Protein AF-E0I850-F1 (afdb_monomer_lite)

pLDDT: mean 76.02, std 17.67, range [32.38, 97.31]

Sequence (286 aa):
MLGRIKYMQALYVIGIALIIAHGIWSMAHLTAPYASLTQGSAAAPSSDTMTSLIIKPIVTSPVNRIIFRCLFYLFVWVMLFLVVPVAFLRLKRFKFFNVEFEVEGERAAIQRAIITTSKASLMEYLTGRDAFIKTLGCMHGNVITFTDVLRVLLDDIQTAYRDTFDAGFTIEVYEDEVPPKYLRMAQHSKETGQSALWNKPENGHPFQTNKMVYYYPLSDTSFILTALSSYATQFDAFDKHVLPLLHNVISKNIESIELMVVATNPQNSQNPPNPPNPPDARGGTR

Organism: NCBI:txid717606

Secondary structure (DSSP, 8-state):
-HHHHHHHHHHHHHHHHHHHHHHHHHHHT-------S------------HHHHHHHHHHHSHHHHHHHHHHHHHHHHHHHHHHHHHHHHH-S----TT----HHHHHHHHHHHHHHHHHHHHHHHHHSHHHHHHHHHT-BTTB--HHHHHHHHHHHHHHHHHHHH----EEEEEES---GGGHHHHHHHHHHTS-EEEPPPTT--TTPPEEEEEEEESSSS-EEEEEEEESSPPP-TTGGGHHHHHHHHHHHHHHHHHHHHHHH-GGGG--PPPPPPPP-------

Foldseek 3Di:
DVVVVVVLVVVLVVQLVVLVVVLVVQVVPPPDPPPDDDDDDDDDDDPPDVCCVPVVVCCPPPNNVSVVVSVVSNVVSVVCSVCVVVVVVVCCFDDDPDDGDNVVCVVVVVVVVQVVVLLVVLLCCLLDVVLLVLQVVQDDDLDGDLVSSVVVSVVVVQVSCCVRVVFHKDKDKDKLDDDPVCVVQLVVQVVVVWKRWDDAPPPGDLPAWTKIWHWADPDPRIIMIMMITGSPDGDDPSNRVPVSSNSVSSVVSNVVSNVVSCVVCVPVVDPDPDPPDDPDPPDDDD

Radius of gyration: 43.84 Å; chains: 1; bounding box: 134×38×141 Å

Structure (mmCIF, N/CA/C/O backbone):
data_AF-E0I850-F1
#
_entry.id   AF-E0I850-F1
#
loop_
_atom_site.group_PDB
_atom_site.id
_atom_site.type_symbol
_atom_site.label_atom_id
_atom_site.label_alt_id
_atom_site.label_comp_id
_atom_site.label_asym_id
_atom_site.label_entity_id
_atom_site.label_seq_id
_atom_site.pdbx_PDB_ins_code
_atom_site.Cartn_x
_atom_site.Cartn_y
_atom_site.Cartn_z
_atom_site.occupancy
_atom_site.B_iso_or_equiv
_atom_site.auth_seq_id
_atom_site.auth_comp_id
_atom_site.auth_asym_id
_atom_site.auth_atom_id
_atom_site.pdbx_PDB_model_num
ATOM 1 N N . MET A 1 1 ? 11.904 3.246 -31.274 1.00 48.25 1 MET A N 1
ATOM 2 C CA . MET A 1 1 ? 13.178 2.502 -31.443 1.00 48.25 1 MET A CA 1
ATOM 3 C C . MET A 1 1 ? 13.420 2.054 -32.891 1.00 48.25 1 MET A C 1
ATOM 5 O O . MET A 1 1 ? 14.494 2.319 -33.413 1.00 48.25 1 MET A O 1
ATOM 9 N N . LEU A 1 2 ? 12.421 1.470 -33.569 1.00 47.25 2 LEU A N 1
ATOM 10 C CA . LEU A 1 2 ? 12.547 0.891 -34.920 1.00 47.25 2 LEU A CA 1
ATOM 11 C C . LEU A 1 2 ? 13.015 1.867 -36.024 1.00 47.25 2 LEU A C 1
ATOM 13 O O . LEU A 1 2 ? 13.771 1.478 -36.907 1.00 47.25 2 LEU A O 1
ATOM 17 N N . GLY A 1 3 ? 12.613 3.142 -35.963 1.00 57.62 3 GLY A N 1
ATOM 18 C CA . GLY A 1 3 ? 13.022 4.149 -36.953 1.00 57.62 3 GLY A CA 1
ATOM 19 C C . GLY A 1 3 ? 14.526 4.445 -36.937 1.00 57.62 3 GLY A C 1
ATOM 20 O O . GLY A 1 3 ? 15.156 4.482 -37.987 1.00 57.62 3 GLY A O 1
ATOM 21 N N . ARG A 1 4 ? 15.137 4.572 -35.749 1.00 60.53 4 ARG A N 1
ATOM 22 C CA . ARG A 1 4 ? 16.568 4.909 -35.597 1.00 60.53 4 ARG A CA 1
ATOM 23 C C . ARG A 1 4 ? 17.492 3.827 -36.168 1.00 60.53 4 ARG A C 1
ATOM 25 O O . ARG A 1 4 ? 18.529 4.150 -36.737 1.00 60.53 4 ARG A O 1
ATOM 32 N N . ILE A 1 5 ? 17.078 2.564 -36.069 1.00 63.56 5 ILE A N 1
ATOM 33 C CA . ILE A 1 5 ? 17.806 1.416 -36.628 1.00 63.56 5 ILE A CA 1
ATOM 34 C C . ILE A 1 5 ? 17.793 1.474 -38.163 1.00 63.56 5 ILE A C 1
ATOM 36 O O . ILE A 1 5 ? 18.836 1.308 -38.791 1.00 63.56 5 ILE A O 1
ATOM 40 N N . LYS A 1 6 ? 16.645 1.811 -38.769 1.00 72.31 6 LYS A N 1
ATOM 41 C CA . LYS A 1 6 ? 16.516 1.947 -40.230 1.00 72.31 6 LYS A CA 1
ATOM 42 C C . LYS A 1 6 ? 17.357 3.099 -40.796 1.00 72.31 6 LYS A C 1
ATOM 44 O O . LYS A 1 6 ? 17.975 2.932 -41.842 1.00 72.31 6 LYS A O 1
ATOM 49 N N . TYR A 1 7 ? 17.438 4.234 -40.095 1.00 75.69 7 TYR A N 1
ATOM 50 C CA . TYR A 1 7 ? 18.283 5.365 -40.514 1.00 75.69 7 TYR A CA 1
ATOM 51 C C . TYR A 1 7 ? 19.782 5.048 -40.443 1.00 75.69 7 TYR A C 1
ATOM 53 O O . TYR A 1 7 ? 20.515 5.361 -41.378 1.00 75.69 7 TYR A O 1
ATOM 61 N N . MET A 1 8 ? 20.237 4.390 -39.371 1.00 74.25 8 MET A N 1
ATOM 62 C CA . MET A 1 8 ? 21.638 3.965 -39.240 1.00 74.25 8 MET A CA 1
ATOM 63 C C . MET A 1 8 ? 22.020 2.957 -40.332 1.00 74.25 8 MET A C 1
ATOM 65 O O . MET A 1 8 ? 23.068 3.089 -40.959 1.00 74.25 8 MET A O 1
ATOM 69 N N . GLN A 1 9 ? 21.138 1.999 -40.624 1.00 76.44 9 GLN A N 1
ATOM 70 C CA . GLN A 1 9 ? 21.352 1.028 -41.695 1.00 76.44 9 GLN A CA 1
ATOM 71 C C . GLN A 1 9 ? 21.422 1.694 -43.079 1.00 76.44 9 GLN A C 1
ATOM 73 O O . GLN A 1 9 ? 22.294 1.353 -43.876 1.00 76.44 9 GLN A O 1
ATOM 78 N N . ALA A 1 10 ? 20.558 2.675 -43.359 1.00 81.50 10 ALA A N 1
ATOM 79 C CA . ALA A 1 10 ? 20.594 3.419 -44.617 1.00 81.50 10 ALA A CA 1
ATOM 80 C C . ALA A 1 10 ? 21.905 4.208 -44.786 1.00 81.50 10 ALA A C 1
ATOM 82 O O . ALA A 1 10 ? 22.525 4.150 -45.846 1.00 81.50 10 ALA A O 1
ATOM 83 N N . LEU A 1 11 ? 22.367 4.892 -43.733 1.00 82.69 11 LEU A N 1
ATOM 84 C CA . LEU A 1 11 ? 23.598 5.690 -43.765 1.00 82.69 11 LEU A CA 1
ATOM 85 C C . LEU A 1 11 ? 24.842 4.815 -43.986 1.00 82.69 11 LEU A C 1
ATOM 87 O O . LEU A 1 11 ? 25.726 5.174 -44.764 1.00 82.69 11 LEU A O 1
ATOM 91 N N . TYR A 1 12 ? 24.872 3.631 -43.370 1.00 84.62 12 TYR A N 1
ATOM 92 C CA . TYR A 1 12 ? 25.931 2.646 -43.580 1.00 84.62 12 TYR A CA 1
ATOM 93 C C . TYR A 1 12 ? 26.022 2.188 -45.044 1.00 84.62 12 TYR A C 1
ATOM 95 O O . TYR A 1 12 ? 27.107 2.214 -45.629 1.00 84.62 12 TYR A O 1
ATOM 103 N N . VAL A 1 13 ? 24.883 1.824 -45.647 1.00 85.31 13 VAL A N 1
ATOM 104 C CA . VAL A 1 13 ? 24.808 1.344 -47.038 1.00 85.31 13 VAL A CA 1
ATOM 105 C C . VAL A 1 13 ? 25.185 2.445 -48.033 1.00 85.31 13 VAL A C 1
ATOM 107 O O . VAL A 1 13 ? 25.938 2.187 -48.971 1.00 85.31 13 VAL A O 1
ATOM 110 N N . ILE A 1 14 ? 24.728 3.682 -47.804 1.00 87.56 14 ILE A N 1
ATOM 111 C CA . ILE A 1 14 ? 25.082 4.841 -48.640 1.00 87.56 14 ILE A CA 1
ATOM 112 C C . ILE A 1 14 ? 26.598 5.080 -48.625 1.00 87.56 14 ILE A C 1
ATOM 114 O O . ILE A 1 14 ? 27.195 5.304 -49.677 1.00 87.56 14 ILE A O 1
ATOM 118 N N . GLY A 1 15 ? 27.245 4.981 -47.461 1.00 84.12 15 GLY A N 1
ATOM 119 C CA . GLY A 1 15 ? 28.694 5.154 -47.357 1.00 84.12 15 GLY A CA 1
ATOM 120 C C . GLY A 1 15 ? 29.499 4.105 -48.123 1.00 84.12 15 GLY A C 1
ATOM 121 O O . GLY A 1 15 ? 30.451 4.450 -48.821 1.00 84.12 15 GLY A O 1
ATOM 122 N N . ILE A 1 16 ? 29.084 2.835 -48.071 1.00 85.88 16 ILE A N 1
ATOM 123 C CA . ILE A 1 16 ? 29.712 1.769 -48.867 1.00 85.88 16 ILE A CA 1
ATOM 124 C C . ILE A 1 16 ? 29.553 2.057 -50.363 1.00 85.88 16 ILE A C 1
ATOM 126 O O . ILE A 1 16 ? 30.526 1.961 -51.112 1.00 85.88 16 ILE A O 1
ATOM 130 N N . ALA A 1 17 ? 28.353 2.452 -50.796 1.00 86.56 17 ALA A N 1
ATOM 131 C CA . ALA A 1 17 ? 28.088 2.778 -52.193 1.00 86.56 17 ALA A CA 1
ATOM 132 C C . ALA A 1 17 ? 28.976 3.930 -52.695 1.00 86.56 17 ALA A C 1
ATOM 134 O O . ALA A 1 17 ? 29.520 3.844 -53.795 1.00 86.56 17 ALA A O 1
ATOM 135 N N . LEU A 1 18 ? 29.195 4.965 -51.875 1.00 87.88 18 LEU A N 1
ATOM 136 C CA . LEU A 1 18 ? 30.087 6.082 -52.206 1.00 87.88 18 LEU A CA 1
ATOM 137 C C . LEU A 1 18 ? 31.558 5.655 -52.317 1.00 87.88 18 LEU A C 1
ATOM 139 O O . LEU A 1 18 ? 32.244 6.087 -53.242 1.00 87.88 18 LEU A O 1
ATOM 143 N N . ILE A 1 19 ? 32.043 4.785 -51.425 1.00 86.50 19 ILE A N 1
ATOM 144 C CA . ILE A 1 19 ? 33.425 4.276 -51.474 1.00 86.50 19 ILE A CA 1
ATOM 145 C C . ILE A 1 19 ? 33.647 3.432 -52.737 1.00 86.50 19 ILE A C 1
ATOM 147 O O . ILE A 1 19 ? 34.670 3.579 -53.408 1.00 86.50 19 ILE A O 1
ATOM 151 N N . ILE A 1 20 ? 32.675 2.588 -53.097 1.00 83.94 20 ILE A N 1
ATOM 152 C CA . ILE A 1 20 ? 32.728 1.776 -54.320 1.00 83.94 20 ILE A CA 1
ATOM 153 C C . ILE A 1 20 ? 32.684 2.673 -55.563 1.00 83.94 20 ILE A C 1
ATOM 155 O O . ILE A 1 20 ? 33.520 2.519 -56.454 1.00 83.94 20 ILE A O 1
ATOM 159 N N . ALA A 1 21 ? 31.767 3.644 -55.610 1.00 85.00 21 ALA A N 1
ATOM 160 C CA . ALA A 1 21 ? 31.660 4.591 -56.718 1.00 85.00 21 ALA A CA 1
ATOM 161 C C . ALA A 1 21 ? 32.953 5.402 -56.903 1.00 85.00 21 ALA A C 1
ATOM 163 O O . ALA A 1 21 ? 33.430 5.552 -58.026 1.00 85.00 21 ALA A O 1
ATOM 164 N N . HIS A 1 22 ? 33.573 5.848 -55.807 1.00 83.38 22 HIS A N 1
ATOM 165 C CA . HIS A 1 22 ? 34.868 6.528 -55.830 1.00 83.38 22 HIS A CA 1
ATOM 166 C C . HIS A 1 22 ? 35.993 5.621 -56.354 1.00 83.38 22 HIS A C 1
ATOM 168 O O . HIS A 1 22 ? 36.838 6.070 -57.126 1.00 83.38 22 HIS A O 1
ATOM 174 N N . GLY A 1 23 ? 36.005 4.337 -55.981 1.00 80.31 23 GLY A N 1
ATOM 175 C CA . GLY A 1 23 ? 36.969 3.367 -56.505 1.00 80.31 23 GLY A CA 1
ATOM 176 C C . GLY A 1 23 ? 36.836 3.149 -58.012 1.00 80.31 23 GLY A C 1
ATOM 177 O O . GLY A 1 23 ? 37.836 3.186 -58.727 1.00 80.31 23 GLY A O 1
ATOM 178 N N . ILE A 1 24 ? 35.605 2.994 -58.506 1.00 82.00 24 ILE A N 1
ATOM 179 C CA . ILE A 1 24 ? 35.313 2.837 -59.939 1.00 82.00 24 ILE A CA 1
ATOM 180 C C . ILE A 1 24 ? 35.692 4.106 -60.709 1.00 82.00 24 ILE A C 1
ATOM 182 O O . ILE A 1 24 ? 36.372 4.022 -61.728 1.00 82.00 24 ILE A O 1
ATOM 186 N N . TRP A 1 25 ? 35.324 5.282 -60.195 1.00 84.25 25 TRP A N 1
ATOM 187 C CA . TRP A 1 25 ? 35.678 6.575 -60.785 1.00 84.25 25 TRP A CA 1
ATOM 188 C C . TRP A 1 25 ? 37.196 6.782 -60.849 1.00 84.25 25 TRP A C 1
ATOM 190 O O . TRP A 1 25 ? 37.744 7.161 -61.883 1.00 84.25 25 TRP A O 1
ATOM 200 N N . SER A 1 26 ? 37.901 6.466 -59.761 1.00 76.06 26 SER A N 1
ATOM 201 C CA . SER A 1 26 ? 39.359 6.558 -59.701 1.00 76.06 26 SER A CA 1
ATOM 202 C C . SER A 1 26 ? 40.047 5.574 -60.648 1.00 76.06 26 SER A C 1
ATOM 204 O O . SER A 1 26 ? 41.133 5.886 -61.131 1.00 76.06 26 SER A O 1
ATOM 206 N N . MET A 1 27 ? 39.449 4.408 -60.914 1.00 74.25 27 MET A N 1
ATOM 207 C CA . MET A 1 27 ? 39.948 3.469 -61.921 1.00 74.25 27 MET A CA 1
ATOM 208 C C . MET A 1 27 ? 39.646 3.930 -63.350 1.00 74.25 27 MET A C 1
ATOM 210 O O . MET A 1 27 ? 40.497 3.776 -64.218 1.00 74.25 27 MET A O 1
ATOM 214 N N . ALA A 1 28 ? 38.492 4.552 -63.595 1.00 75.56 28 ALA A N 1
ATOM 215 C CA . ALA A 1 28 ? 38.126 5.087 -64.907 1.00 75.56 28 ALA A CA 1
ATOM 216 C C . ALA A 1 28 ? 38.998 6.283 -65.338 1.00 75.56 28 ALA A C 1
ATOM 218 O O . ALA A 1 28 ? 39.236 6.478 -66.527 1.00 75.56 28 ALA A O 1
ATOM 219 N N . HIS A 1 29 ? 39.516 7.063 -64.382 1.00 72.25 29 HIS A N 1
ATOM 220 C CA . HIS A 1 29 ? 40.447 8.169 -64.641 1.00 72.25 29 HIS A CA 1
ATOM 221 C C . HIS A 1 29 ? 41.931 7.786 -64.612 1.00 72.25 29 HIS A C 1
ATOM 223 O O . HIS A 1 29 ? 42.792 8.655 -64.760 1.00 72.25 29 HIS A O 1
ATOM 229 N N . LEU A 1 30 ? 42.260 6.496 -64.494 1.00 67.88 30 LEU A N 1
ATOM 230 C CA . LEU A 1 30 ? 43.592 6.014 -64.847 1.00 67.88 30 LEU A CA 1
ATOM 231 C C . LEU A 1 30 ? 43.730 6.034 -66.372 1.00 67.88 30 LEU A C 1
ATOM 233 O O . LEU A 1 30 ? 43.515 5.034 -67.052 1.00 67.88 30 LEU A O 1
ATOM 237 N N . THR A 1 31 ? 44.125 7.175 -66.927 1.00 52.69 31 THR A N 1
ATOM 238 C CA . THR A 1 31 ? 44.685 7.223 -68.278 1.00 52.69 31 THR A CA 1
ATOM 239 C C . THR A 1 31 ? 46.029 6.496 -68.260 1.00 52.69 31 THR A C 1
ATOM 241 O O . THR A 1 31 ? 47.065 7.098 -67.984 1.00 52.69 31 THR A O 1
ATOM 244 N N . ALA A 1 32 ? 46.024 5.186 -68.498 1.00 50.34 32 ALA A N 1
ATOM 245 C CA . ALA A 1 32 ? 47.244 4.436 -68.755 1.00 50.34 32 ALA A CA 1
ATOM 246 C C . ALA A 1 32 ? 47.446 4.306 -70.274 1.00 50.34 32 ALA A C 1
ATOM 248 O O . ALA A 1 32 ? 46.637 3.647 -70.931 1.00 50.34 32 ALA A O 1
ATOM 249 N N . PRO A 1 33 ? 48.525 4.858 -70.860 1.00 45.06 33 PRO A N 1
ATOM 250 C CA . PRO A 1 33 ? 49.121 4.212 -72.015 1.00 45.06 33 PRO A CA 1
ATOM 251 C C . PRO A 1 33 ? 49.654 2.857 -71.535 1.00 45.06 33 PRO A C 1
ATOM 253 O O . PRO A 1 33 ? 50.471 2.784 -70.615 1.00 45.06 33 PRO A O 1
ATOM 256 N N . TYR A 1 34 ? 49.159 1.772 -72.124 1.00 46.56 34 TYR A N 1
ATOM 257 C CA . TYR A 1 34 ? 49.687 0.428 -71.913 1.00 46.56 34 TYR A CA 1
ATOM 258 C C . TYR A 1 34 ? 51.103 0.358 -72.503 1.00 46.56 34 TYR A C 1
ATOM 260 O O . TYR A 1 34 ? 51.291 0.003 -73.664 1.00 46.56 34 TYR A O 1
ATOM 268 N N . ALA A 1 35 ? 52.113 0.737 -71.721 1.00 37.69 35 ALA A N 1
ATOM 269 C CA . ALA A 1 35 ? 53.508 0.547 -72.090 1.00 37.69 35 ALA A CA 1
ATOM 270 C C . ALA A 1 35 ? 53.901 -0.918 -71.840 1.00 37.69 35 ALA A C 1
ATOM 272 O O . ALA A 1 35 ? 54.238 -1.314 -70.727 1.00 37.69 35 ALA A O 1
ATOM 273 N N . SER A 1 36 ? 53.757 -1.712 -72.902 1.00 37.47 36 SER A N 1
ATOM 274 C CA . SER A 1 36 ? 54.649 -2.796 -73.337 1.00 37.47 36 SER A CA 1
ATOM 275 C C . SER A 1 36 ? 55.468 -3.542 -72.271 1.00 37.47 36 SER A C 1
ATOM 277 O O . SER A 1 36 ? 56.468 -3.047 -71.751 1.00 37.47 36 SER A O 1
ATOM 279 N N . LEU A 1 37 ? 55.137 -4.824 -72.106 1.00 43.25 37 LEU A N 1
ATOM 280 C CA . LEU A 1 37 ? 56.091 -5.876 -71.754 1.00 43.25 37 LEU A CA 1
ATOM 281 C C . LEU A 1 37 ? 57.220 -5.921 -72.801 1.00 43.25 37 LEU A C 1
ATOM 283 O O . LEU A 1 37 ? 57.039 -6.561 -73.826 1.00 43.25 37 LEU A O 1
ATOM 287 N N . THR A 1 38 ? 58.361 -5.269 -72.551 1.00 37.59 38 THR A N 1
ATOM 288 C CA . THR A 1 38 ? 59.682 -5.637 -73.113 1.00 37.59 38 THR A CA 1
ATOM 289 C C . THR A 1 38 ? 60.788 -4.748 -72.541 1.00 37.59 38 THR A C 1
ATOM 291 O O . THR A 1 38 ? 60.859 -3.578 -72.894 1.00 37.59 38 THR A O 1
ATOM 294 N N . GLN A 1 39 ? 61.680 -5.310 -71.718 1.00 33.91 39 GLN A N 1
ATOM 295 C CA . GLN A 1 39 ? 63.128 -5.397 -71.990 1.00 33.91 39 GLN A CA 1
ATOM 296 C C . GLN A 1 39 ? 63.860 -6.017 -70.793 1.00 33.91 39 GLN A C 1
ATOM 298 O O . GLN A 1 39 ? 63.716 -5.580 -69.654 1.00 33.91 39 GLN A O 1
ATOM 303 N N . GLY A 1 40 ? 64.635 -7.063 -71.079 1.00 38.69 40 GLY A N 1
ATOM 304 C CA . GLY A 1 40 ? 65.607 -7.639 -70.160 1.00 38.69 40 GLY A CA 1
ATOM 305 C C . GLY A 1 40 ? 66.986 -6.976 -70.254 1.00 38.69 40 GLY A C 1
ATOM 306 O O . GLY A 1 40 ? 67.284 -6.285 -71.227 1.00 38.69 40 GLY A O 1
ATOM 307 N N . SER A 1 41 ? 67.809 -7.328 -69.255 1.00 32.38 41 SER A N 1
ATOM 308 C CA . SER A 1 41 ? 69.255 -7.086 -69.058 1.00 32.38 41 SER A CA 1
ATOM 309 C C . SER A 1 41 ? 69.653 -5.668 -68.590 1.00 32.38 41 SER A C 1
ATOM 311 O O . SER A 1 41 ? 69.217 -4.689 -69.171 1.00 32.38 41 SER A O 1
ATOM 313 N N . ALA A 1 42 ? 70.489 -5.452 -67.559 1.00 38.19 42 ALA A N 1
ATOM 314 C CA . ALA A 1 42 ? 71.470 -6.322 -66.897 1.00 38.19 42 ALA A CA 1
ATOM 315 C C . ALA A 1 42 ? 71.867 -5.852 -65.466 1.00 38.19 42 ALA A C 1
ATOM 317 O O . ALA A 1 42 ? 71.888 -4.661 -65.179 1.00 38.19 42 ALA A O 1
ATOM 318 N N . ALA A 1 43 ? 72.264 -6.841 -64.649 1.00 39.44 43 ALA A N 1
ATOM 319 C CA . ALA A 1 43 ? 73.304 -6.873 -63.600 1.00 39.44 43 ALA A CA 1
ATOM 320 C C . ALA A 1 43 ? 73.282 -5.924 -62.370 1.00 39.44 43 ALA A C 1
ATOM 322 O O . ALA A 1 43 ? 73.772 -4.802 -62.423 1.00 39.44 43 ALA A O 1
ATOM 323 N N . ALA A 1 44 ? 72.935 -6.494 -61.203 1.00 37.84 44 ALA A N 1
ATOM 324 C CA . ALA A 1 44 ? 73.709 -6.410 -59.949 1.00 37.84 44 ALA A CA 1
ATOM 325 C C . ALA A 1 44 ? 73.277 -7.553 -58.993 1.00 37.84 44 ALA A C 1
ATOM 327 O O . ALA A 1 44 ? 72.081 -7.837 -58.925 1.00 37.84 44 ALA A O 1
ATOM 328 N N . PRO A 1 45 ? 74.188 -8.231 -58.263 1.00 53.97 45 PRO A N 1
ATOM 329 C CA . PRO A 1 45 ? 73.828 -9.322 -57.369 1.00 53.97 45 PRO A CA 1
ATOM 330 C C . PRO A 1 45 ? 73.531 -8.755 -55.980 1.00 53.97 45 PRO A C 1
ATOM 332 O O . PRO A 1 45 ? 74.433 -8.454 -55.202 1.00 53.97 45 PRO A O 1
ATOM 335 N N . SER A 1 46 ? 72.259 -8.622 -55.642 1.00 48.72 46 SER A N 1
ATOM 336 C CA . SER A 1 46 ? 71.840 -8.533 -54.249 1.00 48.72 46 SER A CA 1
ATOM 337 C C . SER A 1 46 ? 70.672 -9.480 -54.058 1.00 48.72 46 SER A C 1
ATOM 339 O O . SER A 1 46 ? 69.829 -9.633 -54.932 1.00 48.72 46 SER A O 1
ATOM 341 N N . SER A 1 47 ? 70.706 -10.203 -52.945 1.00 52.28 47 SER A N 1
ATOM 342 C CA . SER A 1 47 ? 69.769 -11.247 -52.547 1.00 52.28 47 SER A CA 1
ATOM 343 C C . SER A 1 47 ? 68.308 -10.805 -52.685 1.00 52.28 47 SER A C 1
ATOM 345 O O . SER A 1 47 ? 67.712 -10.283 -51.738 1.00 52.28 47 SER A O 1
ATOM 347 N N . ASP A 1 48 ? 67.733 -11.032 -53.864 1.00 50.84 48 ASP A N 1
ATOM 348 C CA . ASP A 1 48 ? 66.314 -10.867 -54.128 1.00 50.84 48 ASP A CA 1
ATOM 349 C C . ASP A 1 48 ? 65.565 -11.941 -53.344 1.00 50.84 48 ASP A C 1
ATOM 351 O O . ASP A 1 48 ? 65.388 -13.089 -53.751 1.00 50.84 48 ASP A O 1
ATOM 355 N N . THR A 1 49 ? 65.183 -11.557 -52.132 1.00 58.16 49 THR A N 1
ATOM 356 C CA . THR A 1 49 ? 64.292 -12.338 -51.286 1.00 58.16 49 THR A CA 1
ATOM 357 C C . THR A 1 49 ? 62.958 -12.408 -52.017 1.00 58.16 49 THR A C 1
ATOM 359 O O . THR A 1 49 ? 62.505 -11.399 -52.543 1.00 58.16 49 THR A O 1
ATOM 362 N N . MET A 1 50 ? 62.313 -13.574 -52.055 1.00 50.34 50 MET A N 1
ATOM 363 C CA . MET A 1 50 ? 61.062 -13.859 -52.784 1.00 50.34 50 MET A CA 1
ATOM 364 C C . MET A 1 50 ? 59.943 -12.794 -52.615 1.00 50.34 50 MET A C 1
ATOM 366 O O . MET A 1 50 ? 59.048 -12.660 -53.448 1.00 50.34 50 MET A O 1
ATOM 370 N N . THR A 1 51 ? 60.024 -11.994 -51.550 1.00 55.94 51 THR A N 1
ATOM 371 C CA . THR A 1 51 ? 59.231 -10.791 -51.285 1.00 55.94 51 THR A CA 1
ATOM 372 C C . THR A 1 51 ? 59.464 -9.640 -52.283 1.00 55.94 51 THR A C 1
ATOM 374 O O . THR A 1 51 ? 58.494 -8.992 -52.667 1.00 55.94 51 THR A O 1
ATOM 377 N N . SER A 1 52 ? 60.684 -9.371 -52.767 1.00 54.56 52 SER A N 1
ATOM 378 C CA . SER A 1 52 ? 60.969 -8.285 -53.727 1.00 54.56 52 SER A CA 1
ATOM 379 C C . SER A 1 52 ? 60.425 -8.581 -55.128 1.00 54.56 52 SER A C 1
ATOM 381 O O . SER A 1 52 ? 59.907 -7.675 -55.781 1.00 54.56 52 SER A O 1
ATOM 383 N N . LEU A 1 53 ? 60.482 -9.843 -55.564 1.00 56.41 53 LEU A N 1
ATOM 384 C CA . LEU A 1 53 ? 60.102 -10.250 -56.918 1.00 56.41 53 LEU A CA 1
ATOM 385 C C . LEU A 1 53 ? 58.579 -10.277 -57.132 1.00 56.41 53 LEU A C 1
ATOM 387 O O . LEU A 1 53 ? 58.109 -10.006 -58.233 1.00 56.41 53 LEU A O 1
ATOM 391 N N . ILE A 1 54 ? 57.805 -10.579 -56.083 1.00 59.47 54 ILE A N 1
ATOM 392 C CA . ILE A 1 54 ? 56.346 -10.763 -56.178 1.00 59.47 54 ILE A CA 1
ATOM 393 C C . ILE A 1 54 ? 55.589 -9.585 -55.554 1.00 59.47 54 ILE A C 1
ATOM 395 O O . ILE A 1 54 ? 54.636 -9.078 -56.141 1.00 59.47 5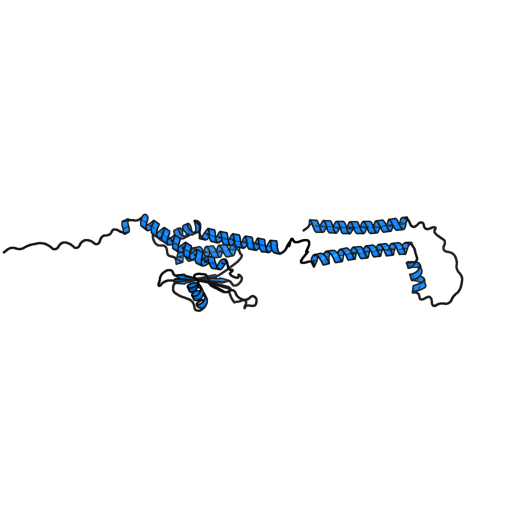4 ILE A O 1
ATOM 399 N N . ILE A 1 55 ? 56.012 -9.092 -54.387 1.00 56.91 55 ILE A N 1
ATOM 400 C CA . ILE A 1 55 ? 55.246 -8.077 -53.642 1.00 56.91 55 ILE A CA 1
ATOM 401 C C . ILE A 1 55 ? 55.488 -6.681 -54.217 1.00 56.91 55 ILE A C 1
ATOM 403 O O . ILE A 1 55 ? 54.557 -5.881 -54.322 1.00 56.91 55 ILE A O 1
ATOM 407 N N . LYS A 1 56 ? 56.720 -6.378 -54.644 1.00 54.06 56 LYS A N 1
ATOM 408 C CA . LYS A 1 56 ? 57.068 -5.057 -55.183 1.00 54.06 56 LYS A CA 1
ATOM 409 C C . LYS A 1 56 ? 56.225 -4.675 -56.412 1.00 54.06 56 LYS A C 1
ATOM 411 O O . LYS A 1 56 ? 55.643 -3.594 -56.347 1.00 54.06 56 LYS A O 1
ATOM 416 N N . PRO A 1 57 ? 56.054 -5.516 -57.458 1.00 56.34 57 PRO A N 1
ATOM 417 C CA . PRO A 1 57 ? 55.202 -5.171 -58.605 1.00 56.34 57 PRO A CA 1
ATOM 418 C C . PRO A 1 57 ? 53.705 -5.097 -58.260 1.00 56.34 57 PRO A C 1
ATOM 420 O O . PRO A 1 57 ? 52.972 -4.299 -58.848 1.00 56.34 57 PRO A O 1
ATOM 423 N N . ILE A 1 58 ? 53.242 -5.859 -57.264 1.00 58.00 58 ILE A N 1
ATOM 424 C CA . ILE A 1 58 ? 51.845 -5.818 -56.808 1.00 58.00 58 ILE A CA 1
ATOM 425 C C . ILE A 1 58 ? 51.544 -4.506 -56.064 1.00 58.00 58 ILE A C 1
ATOM 427 O O . ILE A 1 58 ? 50.436 -3.994 -56.172 1.00 58.00 58 ILE A O 1
ATOM 431 N N . VAL A 1 59 ? 52.505 -3.906 -55.361 1.00 57.19 59 VAL A N 1
ATOM 432 C CA . VAL A 1 59 ? 52.278 -2.675 -54.575 1.00 57.19 59 VAL A CA 1
ATOM 433 C C . VAL A 1 59 ? 52.634 -1.390 -55.353 1.00 57.19 59 VAL A C 1
ATOM 435 O O . VAL A 1 59 ? 52.169 -0.295 -55.015 1.00 57.19 59 VAL A O 1
ATOM 438 N N . THR A 1 60 ? 53.424 -1.480 -56.429 1.00 60.75 60 THR A N 1
ATOM 439 C CA . THR A 1 60 ? 53.738 -0.329 -57.300 1.00 60.75 60 THR A CA 1
ATOM 440 C C . THR A 1 60 ? 52.748 -0.111 -58.439 1.00 60.75 60 THR A C 1
ATOM 442 O O . THR A 1 60 ? 52.711 1.002 -58.964 1.00 60.75 60 THR A O 1
ATOM 445 N N . SER A 1 61 ? 51.919 -1.101 -58.790 1.00 71.19 61 SER A N 1
ATOM 446 C CA . SER A 1 61 ? 50.875 -0.918 -59.805 1.00 71.19 61 SER A CA 1
ATOM 447 C C . SER A 1 61 ? 49.895 0.200 -59.398 1.00 71.19 61 SER A C 1
ATOM 449 O O . SER A 1 61 ? 49.363 0.175 -58.279 1.00 71.19 61 SER A O 1
ATOM 451 N N . PRO A 1 62 ? 49.621 1.182 -60.280 1.00 73.00 62 PRO A N 1
ATOM 452 C CA . PRO A 1 62 ? 48.720 2.295 -59.981 1.00 73.00 62 PRO A CA 1
ATOM 453 C C . PRO A 1 62 ? 47.291 1.820 -59.680 1.00 73.00 62 PRO A C 1
ATOM 455 O O . PRO A 1 62 ? 46.626 2.387 -58.815 1.00 73.00 62 PRO A O 1
ATOM 458 N N . VAL A 1 63 ? 46.860 0.722 -60.309 1.00 72.62 63 VAL A N 1
ATOM 459 C CA . VAL A 1 63 ? 45.561 0.081 -60.058 1.00 72.62 63 VAL A CA 1
ATOM 460 C C . VAL A 1 63 ? 45.510 -0.499 -58.644 1.00 72.62 63 VAL A C 1
ATOM 462 O O . VAL A 1 63 ? 44.590 -0.212 -57.880 1.00 72.62 63 VAL A O 1
ATOM 465 N N . ASN A 1 64 ? 46.539 -1.247 -58.243 1.00 75.00 64 ASN A N 1
ATOM 466 C CA . ASN A 1 64 ? 46.564 -1.883 -56.926 1.00 75.00 64 ASN A CA 1
ATOM 467 C C . ASN A 1 64 ? 46.636 -0.848 -55.800 1.00 75.00 64 ASN A C 1
ATOM 469 O O . ASN A 1 64 ? 45.986 -1.018 -54.772 1.00 75.00 64 ASN A O 1
ATOM 473 N N . ARG A 1 65 ? 47.339 0.275 -56.002 1.00 76.62 65 ARG A N 1
ATOM 474 C CA . ARG A 1 65 ? 47.332 1.398 -55.048 1.00 76.62 65 ARG A CA 1
ATOM 475 C C . ARG A 1 65 ? 45.934 1.978 -54.830 1.00 76.62 65 ARG A C 1
ATOM 477 O O . ARG A 1 65 ? 45.602 2.335 -53.701 1.00 76.62 65 ARG A O 1
ATOM 484 N N . ILE A 1 66 ? 45.115 2.061 -55.878 1.00 79.38 66 ILE A N 1
ATOM 485 C CA . ILE A 1 66 ? 43.725 2.530 -55.778 1.00 79.38 66 ILE A CA 1
ATOM 486 C C . ILE A 1 66 ? 42.860 1.500 -55.050 1.00 79.38 66 ILE A C 1
ATOM 488 O O . ILE A 1 66 ? 42.106 1.874 -54.151 1.00 79.38 66 ILE A O 1
ATOM 492 N N . ILE A 1 67 ? 43.027 0.210 -55.357 1.00 79.88 67 ILE A N 1
ATOM 493 C CA . ILE A 1 67 ? 42.322 -0.882 -54.670 1.00 79.88 67 ILE A CA 1
ATOM 494 C C . ILE A 1 67 ? 42.651 -0.879 -53.172 1.00 79.88 67 ILE A C 1
ATOM 496 O O . ILE A 1 67 ? 41.737 -0.875 -52.350 1.00 79.88 67 ILE A O 1
ATOM 500 N N . PHE A 1 68 ? 43.932 -0.795 -52.797 1.00 80.88 68 PHE A N 1
ATOM 501 C CA . PHE A 1 68 ? 44.344 -0.746 -51.391 1.00 80.88 68 PHE A CA 1
ATOM 502 C C . PHE A 1 68 ? 43.823 0.501 -50.665 1.00 80.88 68 PHE A C 1
ATOM 504 O O . PHE A 1 68 ? 43.421 0.396 -49.508 1.00 80.88 68 PHE A O 1
ATOM 511 N N . ARG A 1 69 ? 43.759 1.666 -51.327 1.00 80.62 69 ARG A N 1
ATOM 512 C CA . ARG A 1 69 ? 43.138 2.875 -50.754 1.00 80.62 69 ARG A CA 1
ATOM 513 C C . ARG A 1 69 ? 41.638 2.698 -50.522 1.00 80.62 69 ARG A C 1
ATOM 515 O O . ARG A 1 69 ? 41.154 3.052 -49.452 1.00 80.62 69 ARG A O 1
ATOM 522 N N . CYS A 1 70 ? 40.913 2.117 -51.476 1.00 81.06 70 CYS A N 1
ATOM 523 C CA . CYS A 1 70 ? 39.479 1.855 -51.322 1.00 81.06 70 CYS A CA 1
ATOM 524 C C . CYS A 1 70 ? 39.206 0.821 -50.226 1.00 81.06 70 CYS A C 1
ATOM 526 O O . CYS A 1 70 ? 38.297 1.005 -49.421 1.00 81.06 70 CYS A O 1
ATOM 528 N N . LEU A 1 71 ? 40.025 -0.231 -50.149 1.00 84.88 71 LEU A N 1
ATOM 529 C CA . LEU A 1 71 ? 39.934 -1.254 -49.109 1.00 84.88 71 LEU A CA 1
ATOM 530 C C . LEU A 1 71 ? 40.240 -0.669 -47.725 1.00 84.88 71 LEU A C 1
ATOM 532 O O . LEU A 1 71 ? 39.539 -0.974 -46.763 1.00 84.88 71 LEU A O 1
ATOM 536 N N . PHE A 1 72 ? 41.219 0.233 -47.631 1.00 87.56 72 PHE A N 1
ATOM 537 C CA . PHE A 1 72 ? 41.500 0.981 -46.408 1.00 87.56 72 PHE A CA 1
ATOM 538 C C . PHE A 1 72 ? 40.323 1.878 -45.998 1.00 87.56 72 PHE A C 1
ATOM 540 O O . PHE A 1 72 ? 39.918 1.854 -44.838 1.00 87.56 72 PHE A O 1
ATOM 547 N N . TYR A 1 73 ? 39.718 2.619 -46.934 1.00 88.81 73 TYR A N 1
ATOM 548 C CA . TYR A 1 73 ? 38.529 3.427 -46.641 1.00 88.81 73 TYR A CA 1
ATOM 549 C C . TYR A 1 73 ? 37.342 2.575 -46.197 1.00 88.81 73 TYR A C 1
ATOM 551 O O . TYR A 1 73 ? 36.663 2.942 -45.241 1.00 88.81 73 TYR A O 1
ATOM 559 N N . LEU A 1 74 ? 37.125 1.416 -46.820 1.00 86.81 74 LEU A N 1
ATOM 560 C CA . LEU A 1 74 ? 36.087 0.475 -46.411 1.00 86.81 74 LEU A CA 1
ATOM 561 C C . LEU A 1 74 ? 36.354 -0.076 -45.005 1.00 86.81 74 LEU A C 1
ATOM 563 O O . LEU A 1 74 ? 35.440 -0.129 -44.187 1.00 86.81 74 LEU A O 1
ATOM 567 N N . PHE A 1 75 ? 37.605 -0.415 -44.690 1.00 86.50 75 PHE A N 1
ATOM 568 C CA . PHE A 1 75 ? 37.993 -0.875 -43.358 1.00 86.50 75 PHE A CA 1
ATOM 569 C C . PHE A 1 75 ? 37.758 0.197 -42.285 1.00 86.50 75 PHE A C 1
ATOM 571 O O . PHE A 1 75 ? 37.148 -0.088 -41.255 1.00 86.50 75 PHE A O 1
ATOM 578 N N . VAL A 1 76 ? 38.175 1.441 -42.540 1.00 88.31 76 VAL A N 1
ATOM 579 C CA . VAL A 1 76 ? 37.924 2.574 -41.636 1.00 88.31 76 VAL A CA 1
ATOM 580 C C . VAL A 1 76 ? 36.423 2.828 -41.481 1.00 88.31 76 VAL A C 1
ATOM 582 O O . VAL A 1 76 ? 35.963 3.053 -40.365 1.00 88.31 76 VAL A O 1
ATOM 585 N N . TRP A 1 77 ? 35.645 2.739 -42.563 1.00 87.12 77 TRP A N 1
ATOM 586 C CA . TRP A 1 77 ? 34.191 2.924 -42.536 1.00 87.12 77 TRP A CA 1
ATOM 587 C C . TRP A 1 77 ? 33.485 1.863 -41.685 1.00 87.12 77 TRP A C 1
ATOM 589 O O . TRP A 1 77 ? 32.641 2.190 -40.850 1.00 87.12 77 TRP A O 1
ATOM 599 N N . VAL A 1 78 ? 33.872 0.593 -41.840 1.00 84.25 78 VAL A N 1
ATOM 600 C CA . VAL A 1 78 ? 33.361 -0.517 -41.024 1.00 84.25 78 VAL A CA 1
ATOM 601 C C . VAL A 1 78 ? 33.768 -0.350 -39.559 1.00 84.25 78 VAL A C 1
ATOM 603 O O . VAL A 1 78 ? 32.924 -0.505 -38.681 1.00 84.25 78 VAL A O 1
ATOM 606 N N . MET A 1 79 ? 35.021 0.022 -39.280 1.00 83.88 79 MET A N 1
ATOM 607 C CA . MET A 1 79 ? 35.488 0.279 -37.912 1.00 83.88 79 MET A CA 1
ATOM 608 C C . MET A 1 79 ? 34.753 1.451 -37.258 1.00 83.88 79 MET A C 1
ATOM 610 O O . MET A 1 79 ? 34.349 1.343 -36.103 1.00 83.88 79 MET A O 1
ATOM 614 N N . LEU A 1 80 ? 34.502 2.539 -37.988 1.00 84.06 80 LEU A N 1
ATOM 615 C CA . LEU A 1 80 ? 33.715 3.671 -37.500 1.00 84.06 80 LEU A CA 1
ATOM 616 C C . LEU A 1 80 ? 32.298 3.223 -37.117 1.00 84.06 80 LEU A C 1
ATOM 618 O O . LEU A 1 80 ? 31.828 3.526 -36.022 1.00 84.06 80 LEU A O 1
ATOM 622 N N . PHE A 1 81 ? 31.647 2.435 -37.976 1.00 80.31 81 PHE A N 1
ATOM 623 C CA . PHE A 1 81 ? 30.303 1.917 -37.719 1.00 80.31 81 PHE A CA 1
ATOM 624 C C . PHE A 1 81 ? 30.254 0.773 -36.699 1.00 80.31 81 PHE A C 1
ATOM 626 O O . PHE A 1 81 ? 29.171 0.422 -36.249 1.00 80.31 81 PHE A O 1
ATOM 633 N N . LEU A 1 82 ? 31.392 0.205 -36.301 1.00 76.75 82 LEU A N 1
ATOM 634 C CA . LEU A 1 82 ? 31.486 -0.734 -35.184 1.00 76.75 82 LEU A CA 1
ATOM 635 C C . LEU A 1 82 ? 31.701 0.011 -33.860 1.00 76.75 82 LEU A C 1
ATOM 637 O O . LEU A 1 82 ? 31.029 -0.262 -32.868 1.00 76.75 82 LEU A O 1
ATOM 641 N N . VAL A 1 83 ? 32.606 0.992 -33.851 1.00 76.00 83 VAL A N 1
ATOM 642 C CA . VAL A 1 83 ? 32.963 1.768 -32.657 1.00 76.00 83 VAL A CA 1
ATOM 643 C C . VAL A 1 83 ? 31.825 2.688 -32.237 1.00 76.00 83 VAL A C 1
ATOM 645 O O . VAL A 1 83 ? 31.535 2.777 -31.049 1.00 76.00 83 VAL A O 1
ATOM 648 N N . VAL A 1 84 ? 31.149 3.344 -33.181 1.00 71.31 84 VAL A N 1
ATOM 649 C CA . VAL A 1 84 ? 30.095 4.320 -32.879 1.00 71.31 84 VAL A CA 1
ATOM 650 C C . VAL A 1 84 ? 28.900 3.676 -32.154 1.00 71.31 84 VAL A C 1
ATOM 652 O O . VAL A 1 84 ? 28.578 4.133 -31.057 1.00 71.31 84 VAL A O 1
ATOM 655 N N . PRO A 1 85 ? 28.270 2.590 -32.645 1.00 66.25 85 PRO A N 1
ATOM 656 C CA . PRO A 1 85 ? 27.190 1.923 -31.921 1.00 66.25 85 PRO A CA 1
ATOM 657 C C . PRO A 1 85 ? 27.648 1.350 -30.585 1.00 66.25 85 PRO A C 1
ATOM 659 O O . PRO A 1 85 ? 26.929 1.482 -29.604 1.00 66.25 85 PRO A O 1
ATOM 662 N N . VAL A 1 86 ? 28.847 0.764 -30.509 1.00 64.69 86 VAL A N 1
ATOM 663 C CA . VAL A 1 86 ? 29.382 0.218 -29.250 1.00 64.69 86 VAL A CA 1
ATOM 664 C C . VAL A 1 86 ? 29.650 1.330 -28.228 1.00 64.69 86 VAL A C 1
ATOM 666 O O . VAL A 1 86 ? 29.355 1.157 -27.045 1.00 64.69 86 VAL A O 1
ATOM 669 N N . ALA A 1 87 ? 30.144 2.490 -28.663 1.00 63.19 87 ALA A N 1
ATOM 670 C CA . ALA A 1 87 ? 30.339 3.663 -27.818 1.00 63.19 87 ALA A CA 1
ATOM 671 C C . ALA A 1 87 ? 28.999 4.240 -27.343 1.00 63.19 87 ALA A C 1
ATOM 673 O O . ALA A 1 87 ? 28.846 4.504 -26.153 1.00 63.19 87 ALA A O 1
ATOM 674 N N . PHE A 1 88 ? 28.002 4.361 -28.226 1.00 64.81 88 PHE A N 1
ATOM 675 C CA . PHE A 1 88 ? 26.655 4.811 -27.856 1.00 64.81 88 PHE A CA 1
ATOM 676 C C . PHE A 1 88 ? 25.915 3.814 -26.954 1.00 64.81 88 PHE A C 1
ATOM 678 O O . PHE A 1 88 ? 25.205 4.242 -26.051 1.00 64.81 88 PHE A O 1
ATOM 685 N N . LEU A 1 89 ? 26.118 2.504 -27.129 1.00 61.38 89 LEU A N 1
ATOM 686 C CA . LEU A 1 89 ? 25.578 1.472 -26.234 1.00 61.38 89 LEU A CA 1
ATOM 687 C C . LEU A 1 89 ? 26.239 1.498 -24.846 1.00 61.38 89 LEU A C 1
ATOM 689 O O . LEU A 1 89 ? 25.609 1.116 -23.864 1.00 61.38 89 LEU A O 1
ATOM 693 N N . ARG A 1 90 ? 27.497 1.948 -24.745 1.00 57.31 90 ARG A N 1
ATOM 694 C CA . ARG A 1 90 ? 28.214 2.111 -23.466 1.00 57.31 90 ARG A CA 1
ATOM 695 C C . ARG A 1 90 ? 28.014 3.481 -22.813 1.00 57.31 90 ARG A C 1
ATOM 697 O O . ARG A 1 90 ? 28.286 3.629 -21.622 1.00 57.31 90 ARG A O 1
ATOM 704 N N . LEU A 1 91 ? 27.540 4.479 -23.555 1.00 49.59 91 LEU A N 1
ATOM 705 C CA . LEU A 1 91 ? 27.250 5.818 -23.045 1.00 49.59 91 LEU A CA 1
ATOM 706 C C . LEU A 1 91 ? 25.948 5.804 -22.233 1.00 49.59 91 LEU A C 1
ATOM 708 O O . LEU A 1 91 ? 24.876 6.145 -22.719 1.00 49.59 91 LEU A O 1
ATOM 712 N N . LYS A 1 92 ? 26.063 5.444 -20.951 1.00 53.81 92 LYS A N 1
ATOM 713 C CA . LYS A 1 92 ? 24.967 5.486 -19.966 1.00 53.81 92 LYS A CA 1
ATOM 714 C C . LYS A 1 92 ? 24.518 6.917 -19.616 1.00 53.81 92 LYS A C 1
ATOM 716 O O . LYS A 1 92 ? 23.491 7.097 -18.974 1.00 53.81 92 LYS A O 1
ATOM 721 N N . ARG A 1 93 ? 25.306 7.934 -19.990 1.00 46.31 93 ARG A N 1
ATOM 722 C CA . ARG A 1 93 ? 25.060 9.363 -19.735 1.00 46.31 93 ARG A CA 1
ATOM 723 C C . ARG A 1 93 ? 25.610 10.190 -20.899 1.00 46.31 93 ARG A C 1
ATOM 725 O O . ARG A 1 93 ? 26.802 10.117 -21.185 1.00 46.31 93 ARG A O 1
ATOM 732 N N . PHE A 1 94 ? 24.760 10.980 -21.552 1.00 47.62 94 PHE A N 1
ATOM 733 C CA . PHE A 1 94 ? 25.157 11.936 -22.589 1.00 47.62 94 PHE A CA 1
ATOM 734 C C . PHE A 1 94 ? 24.939 13.346 -22.035 1.00 47.62 94 PHE A C 1
ATOM 736 O O . PHE A 1 94 ? 23.804 13.773 -21.846 1.00 47.62 94 PHE A O 1
ATOM 743 N N . LYS A 1 95 ? 26.022 14.053 -21.697 1.00 42.66 95 LYS A N 1
ATOM 744 C CA . LYS A 1 95 ? 25.953 15.401 -21.119 1.00 42.66 95 LYS A CA 1
ATOM 745 C C . LYS A 1 95 ? 26.041 16.429 -22.246 1.00 42.66 95 LYS A C 1
ATOM 747 O O . LYS A 1 95 ? 27.134 16.840 -22.621 1.00 42.66 95 LYS A O 1
ATOM 752 N N . PHE A 1 96 ? 24.894 16.828 -22.788 1.00 43.88 96 PHE A N 1
ATOM 753 C CA . PHE A 1 96 ? 24.792 17.969 -23.699 1.00 43.88 96 PHE A CA 1
ATOM 754 C C . PHE A 1 96 ? 23.912 19.026 -23.022 1.00 43.88 96 PHE A C 1
ATOM 756 O O . PHE A 1 96 ? 22.725 18.800 -22.842 1.00 43.88 96 PHE A O 1
ATOM 763 N N . PHE A 1 97 ? 24.528 20.131 -22.587 1.00 47.47 97 PHE A N 1
ATOM 764 C CA . PHE A 1 97 ? 23.884 21.364 -22.104 1.00 47.47 97 PHE A CA 1
ATOM 765 C C . PHE A 1 97 ? 22.703 21.213 -21.121 1.00 47.47 97 PHE A C 1
ATOM 767 O O . PHE A 1 97 ? 21.557 21.184 -21.543 1.00 47.47 97 PHE A O 1
ATOM 774 N N . ASN A 1 98 ? 22.994 21.225 -19.811 1.00 46.78 98 ASN A N 1
ATOM 775 C CA . ASN A 1 98 ? 22.087 21.534 -18.682 1.00 46.78 98 ASN A CA 1
ATOM 776 C C . ASN A 1 98 ? 20.669 20.916 -18.640 1.00 46.78 98 ASN A C 1
ATOM 778 O O . ASN A 1 98 ? 19.873 21.304 -17.791 1.00 46.78 98 ASN A O 1
ATOM 782 N N . VAL A 1 99 ? 20.361 19.924 -19.471 1.00 45.56 99 VAL A N 1
ATOM 783 C CA . VAL A 1 99 ? 19.118 19.154 -19.417 1.00 45.56 99 VAL A CA 1
ATOM 784 C C . VAL A 1 99 ? 19.500 17.690 -19.224 1.00 45.56 99 VAL A C 1
ATOM 786 O O . VAL A 1 99 ? 19.933 17.007 -20.153 1.00 45.56 99 VAL A O 1
ATOM 789 N N . GLU A 1 100 ? 19.404 17.218 -17.983 1.00 43.72 100 GLU A N 1
ATOM 790 C CA . GLU A 1 100 ? 19.588 15.811 -17.631 1.00 43.72 100 GLU A CA 1
ATOM 791 C C . GLU A 1 100 ? 18.369 15.010 -18.113 1.00 43.72 100 GLU A C 1
ATOM 793 O O . GLU A 1 100 ? 17.311 15.039 -17.497 1.00 43.72 100 GLU A O 1
ATOM 798 N N . PHE A 1 101 ? 18.500 14.303 -19.239 1.00 42.88 101 PHE A N 1
ATOM 799 C CA . PHE A 1 101 ? 17.509 13.316 -19.679 1.00 42.88 101 PHE A CA 1
ATOM 800 C C . PHE A 1 101 ? 17.943 11.918 -19.203 1.00 42.88 101 PHE A C 1
ATOM 802 O O . PHE A 1 101 ? 18.665 11.199 -19.897 1.00 42.88 101 PHE A O 1
ATOM 809 N N . GLU A 1 102 ? 17.530 11.530 -17.992 1.00 44.47 102 GLU A N 1
ATOM 810 C CA . GLU A 1 102 ? 17.606 10.140 -17.524 1.00 44.47 102 GLU A CA 1
ATOM 811 C C . GLU A 1 102 ? 16.478 9.317 -18.166 1.00 44.47 102 GLU A C 1
ATOM 813 O O . GLU A 1 102 ? 15.359 9.252 -17.666 1.00 44.47 102 GLU A O 1
ATOM 818 N N . VAL A 1 103 ? 16.773 8.641 -19.279 1.00 49.66 103 VAL A N 1
ATOM 819 C CA . VAL A 1 103 ? 15.806 7.774 -19.987 1.00 49.66 103 VAL A CA 1
ATOM 820 C C . VAL A 1 103 ? 15.439 6.508 -19.179 1.00 49.66 103 VAL A C 1
ATOM 822 O O . VAL A 1 103 ? 14.385 5.917 -19.401 1.00 49.66 103 VAL A O 1
ATOM 825 N N . GLU A 1 104 ? 16.235 6.124 -18.174 1.00 45.78 104 GLU A N 1
ATOM 826 C CA . GLU A 1 104 ? 15.855 5.109 -17.169 1.00 45.78 104 GLU A CA 1
ATOM 827 C C . GLU A 1 104 ? 14.996 5.695 -16.024 1.00 45.78 104 GLU A C 1
ATOM 829 O O . GLU A 1 104 ? 14.242 4.970 -15.372 1.00 45.78 104 GLU A O 1
ATOM 834 N N . GLY A 1 105 ? 15.084 7.011 -15.800 1.00 50.16 105 GLY A N 1
ATOM 835 C CA . GLY A 1 105 ? 14.340 7.742 -14.779 1.00 50.16 105 GLY A CA 1
ATOM 836 C C . GLY A 1 105 ? 12.879 7.948 -15.157 1.00 50.16 105 GLY A C 1
ATOM 837 O O . GLY A 1 105 ? 12.030 7.878 -14.282 1.00 50.16 105 GLY A O 1
ATOM 838 N N . GLU A 1 106 ? 12.541 8.102 -16.440 1.00 51.94 106 GLU A N 1
ATOM 839 C CA . GLU A 1 106 ? 11.143 8.295 -16.850 1.00 51.94 106 GLU A CA 1
ATOM 840 C C . GLU A 1 106 ? 10.266 7.089 -16.518 1.00 51.94 106 GLU A C 1
ATOM 842 O O . GLU A 1 106 ? 9.209 7.262 -15.931 1.00 51.94 106 GLU A O 1
ATOM 847 N N . ARG A 1 107 ? 10.686 5.852 -16.814 1.00 53.50 107 ARG A N 1
ATOM 848 C CA . ARG A 1 107 ? 9.858 4.671 -16.502 1.00 53.50 107 ARG A CA 1
ATOM 849 C C . ARG A 1 107 ? 9.748 4.417 -15.006 1.00 53.50 107 ARG A C 1
ATOM 851 O O . ARG A 1 107 ? 8.657 4.125 -14.534 1.00 53.50 107 ARG A O 1
ATOM 858 N N . ALA A 1 108 ? 10.844 4.564 -14.262 1.00 56.34 108 ALA A N 1
ATOM 859 C CA . ALA A 1 108 ? 10.826 4.410 -12.812 1.00 56.34 108 ALA A CA 1
ATOM 860 C C . ALA A 1 108 ? 10.053 5.547 -12.122 1.00 56.34 108 ALA A C 1
ATOM 862 O O . ALA A 1 108 ? 9.339 5.296 -11.157 1.00 56.34 108 ALA A O 1
ATOM 863 N N . ALA A 1 109 ? 10.142 6.783 -12.622 1.00 57.22 109 ALA A N 1
ATOM 864 C CA . ALA A 1 109 ? 9.388 7.928 -12.118 1.00 57.22 109 ALA A CA 1
ATOM 865 C C . ALA A 1 109 ? 7.909 7.845 -12.499 1.00 57.22 109 ALA A C 1
ATOM 867 O O . ALA A 1 109 ? 7.071 8.107 -11.649 1.00 57.22 109 ALA A O 1
ATOM 868 N N . ILE A 1 110 ? 7.576 7.413 -13.719 1.00 58.19 110 ILE A N 1
ATOM 869 C CA . ILE A 1 110 ? 6.198 7.132 -14.143 1.00 58.19 110 ILE A CA 1
ATOM 870 C C . ILE A 1 110 ? 5.627 6.000 -13.295 1.00 58.19 110 ILE A C 1
ATOM 872 O O . ILE A 1 110 ? 4.533 6.140 -12.772 1.00 58.19 110 ILE A O 1
ATOM 876 N N . GLN A 1 111 ? 6.365 4.909 -13.080 1.00 57.38 111 GLN A N 1
ATOM 877 C CA . GLN A 1 111 ? 5.904 3.809 -12.235 1.00 57.38 111 GLN A CA 1
ATOM 878 C C . GLN A 1 111 ? 5.743 4.248 -10.774 1.00 57.38 111 GLN A C 1
ATOM 880 O O . GLN A 1 111 ? 4.736 3.928 -10.158 1.00 57.38 111 GLN A O 1
ATOM 885 N N . ARG A 1 112 ? 6.666 5.049 -10.227 1.00 61.00 112 ARG A N 1
ATOM 886 C CA . ARG A 1 112 ? 6.520 5.653 -8.890 1.00 61.00 112 ARG A CA 1
ATOM 887 C C . ARG A 1 112 ? 5.350 6.626 -8.811 1.00 61.00 112 ARG A C 1
ATOM 889 O O . ARG A 1 112 ? 4.667 6.640 -7.792 1.00 61.00 112 ARG A O 1
ATOM 896 N N . ALA A 1 113 ? 5.102 7.409 -9.857 1.00 60.22 113 ALA A N 1
ATOM 897 C CA . ALA A 1 113 ? 3.959 8.308 -9.940 1.00 60.22 113 ALA A CA 1
ATOM 898 C C . ALA A 1 113 ? 2.658 7.502 -9.985 1.00 60.22 113 ALA A C 1
ATOM 900 O O . ALA A 1 113 ? 1.781 7.754 -9.176 1.00 60.22 113 ALA A O 1
ATOM 901 N N . ILE A 1 114 ? 2.576 6.464 -10.823 1.00 65.75 114 ILE A N 1
ATOM 902 C CA . ILE A 1 114 ? 1.432 5.544 -10.896 1.00 65.75 114 ILE A CA 1
ATOM 903 C C . ILE A 1 114 ? 1.198 4.863 -9.544 1.00 65.75 114 ILE A C 1
ATOM 905 O O . ILE A 1 114 ? 0.059 4.822 -9.083 1.00 65.75 114 ILE A O 1
ATOM 909 N N . ILE A 1 115 ? 2.251 4.373 -8.881 1.00 69.50 115 ILE A N 1
ATOM 910 C CA . ILE A 1 115 ? 2.142 3.751 -7.555 1.00 69.50 115 ILE A CA 1
ATOM 911 C C . ILE A 1 115 ? 1.626 4.772 -6.539 1.00 69.50 115 ILE A C 1
ATOM 913 O O . ILE A 1 115 ? 0.659 4.495 -5.841 1.00 69.50 115 ILE A O 1
ATOM 917 N N . THR A 1 116 ? 2.211 5.970 -6.494 1.00 74.25 116 THR A N 1
ATOM 918 C CA . THR A 1 116 ? 1.780 7.044 -5.584 1.00 74.25 116 THR A CA 1
ATOM 919 C C . THR A 1 116 ? 0.329 7.453 -5.837 1.00 74.25 116 THR A C 1
ATOM 921 O O . THR A 1 116 ? -0.443 7.564 -4.892 1.00 74.25 116 THR A O 1
ATOM 924 N N . THR A 1 117 ? -0.075 7.626 -7.098 1.00 75.62 117 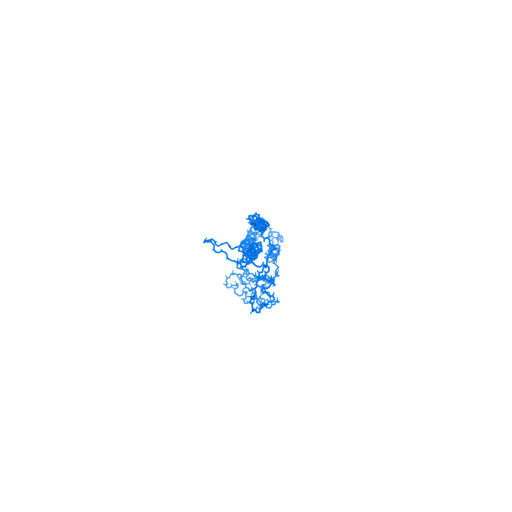THR A N 1
ATOM 925 C CA . THR A 1 117 ? -1.454 7.959 -7.480 1.00 75.62 117 THR A CA 1
ATOM 926 C C . THR A 1 117 ? -2.423 6.848 -7.094 1.00 75.62 117 THR A C 1
ATOM 928 O O . THR A 1 117 ? -3.484 7.127 -6.551 1.00 75.62 117 THR A O 1
ATOM 931 N N . SER A 1 118 ? -2.054 5.588 -7.316 1.00 77.12 118 SER A N 1
ATOM 932 C CA . SER A 1 118 ? -2.901 4.444 -6.966 1.00 77.12 118 SER A CA 1
ATOM 933 C C . SER A 1 118 ? -3.048 4.296 -5.451 1.00 77.12 118 SER A C 1
ATOM 935 O O . SER A 1 118 ? -4.140 4.058 -4.946 1.00 77.12 118 SER A O 1
ATOM 937 N N . LYS A 1 119 ? -1.962 4.512 -4.702 1.00 81.31 119 LYS A N 1
ATOM 938 C CA . LYS A 1 119 ? -1.993 4.532 -3.239 1.00 81.31 119 LYS A CA 1
ATOM 939 C C . LYS A 1 119 ? -2.809 5.722 -2.700 1.00 81.31 119 LYS A C 1
ATOM 941 O O . LYS A 1 119 ? -3.523 5.572 -1.713 1.00 81.31 119 LYS A O 1
ATOM 946 N N . ALA A 1 120 ? -2.770 6.877 -3.368 1.00 81.00 120 ALA A N 1
ATOM 947 C CA . ALA A 1 120 ? -3.632 8.019 -3.055 1.00 81.00 120 ALA A CA 1
ATOM 948 C C . ALA A 1 120 ? -5.113 7.727 -3.348 1.00 81.00 120 ALA A C 1
ATOM 950 O O . ALA A 1 120 ? -5.964 8.055 -2.528 1.00 81.00 120 ALA A O 1
ATOM 951 N N . SER A 1 121 ? -5.415 7.044 -4.455 1.00 82.44 121 SER A N 1
ATOM 952 C CA . SER A 1 121 ? -6.771 6.583 -4.774 1.00 82.44 121 SER A CA 1
ATOM 953 C C . SER A 1 121 ? -7.295 5.588 -3.733 1.00 82.44 121 SER A C 1
ATOM 955 O O . SER A 1 121 ? -8.455 5.669 -3.342 1.00 82.44 121 SER A O 1
ATOM 957 N N . LEU A 1 122 ? -6.439 4.711 -3.194 1.00 83.88 122 LEU A N 1
ATOM 958 C CA . LEU A 1 122 ? -6.813 3.857 -2.066 1.00 83.88 122 LEU A CA 1
ATOM 959 C C . LEU A 1 122 ? -7.137 4.678 -0.808 1.00 83.88 122 LEU A C 1
ATOM 961 O O . LEU A 1 122 ? -8.105 4.380 -0.115 1.00 83.88 122 LEU A O 1
ATOM 965 N N . MET A 1 123 ? -6.361 5.722 -0.505 1.00 82.81 123 MET A N 1
ATOM 966 C CA . MET A 1 123 ? -6.682 6.616 0.614 1.00 82.81 123 MET A CA 1
ATOM 967 C C . MET A 1 123 ? -8.000 7.364 0.400 1.00 82.81 123 MET A C 1
ATOM 969 O O . MET A 1 123 ? -8.753 7.524 1.355 1.00 82.81 123 MET A O 1
ATOM 973 N N . GLU A 1 124 ? -8.291 7.790 -0.830 1.00 84.25 124 GLU A N 1
ATOM 974 C CA . GLU A 1 124 ? -9.574 8.397 -1.201 1.00 84.25 124 GLU A CA 1
ATOM 975 C C . GLU A 1 124 ? -10.734 7.411 -1.039 1.00 84.25 124 GLU A C 1
ATOM 977 O O . GLU A 1 124 ? -11.763 7.770 -0.479 1.00 84.25 124 GLU A O 1
ATOM 982 N N . TYR A 1 125 ? -10.559 6.152 -1.448 1.00 85.44 125 TYR A N 1
ATOM 983 C CA . TYR A 1 125 ? -11.549 5.100 -1.214 1.00 85.44 125 TYR A CA 1
ATOM 984 C C . TYR A 1 125 ? -11.838 4.922 0.282 1.00 85.44 125 TYR A C 1
ATOM 986 O O . TYR A 1 125 ? -13.000 4.888 0.691 1.00 85.44 125 TYR A O 1
ATOM 994 N N . LEU A 1 126 ? -10.786 4.865 1.108 1.00 84.62 126 LEU A N 1
ATOM 995 C CA . LEU A 1 126 ? -10.924 4.712 2.555 1.00 84.62 126 LEU A CA 1
ATOM 996 C C . LEU A 1 126 ? -11.608 5.918 3.206 1.00 84.62 126 LEU A C 1
ATOM 998 O O . LEU A 1 126 ? -12.382 5.733 4.132 1.00 84.62 126 LEU A O 1
ATOM 1002 N N . THR A 1 127 ? -11.358 7.145 2.752 1.00 84.12 127 THR A N 1
ATOM 1003 C CA . THR A 1 127 ? -12.019 8.344 3.306 1.00 84.12 127 THR A CA 1
ATOM 1004 C C . THR A 1 127 ? -13.350 8.673 2.637 1.00 84.12 127 THR A C 1
ATOM 1006 O O . THR A 1 127 ? -14.065 9.572 3.086 1.00 84.12 127 THR A O 1
ATOM 1009 N N . GLY A 1 128 ? -13.677 7.965 1.561 1.00 85.12 128 GLY A N 1
ATOM 1010 C CA . GLY A 1 128 ? -14.827 8.215 0.720 1.00 85.12 128 GLY A CA 1
ATOM 1011 C C . GLY A 1 128 ? -16.122 7.603 1.240 1.00 85.12 128 GLY A C 1
ATOM 1012 O O . GLY A 1 128 ? -16.208 6.950 2.283 1.00 85.12 128 GLY A O 1
ATOM 1013 N N . ARG A 1 129 ? -17.173 7.804 0.444 1.00 85.06 129 ARG A N 1
ATOM 1014 C CA . ARG A 1 129 ? -18.515 7.292 0.732 1.00 85.06 129 ARG A CA 1
ATOM 1015 C C . ARG A 1 129 ? -18.579 5.763 0.693 1.00 85.06 129 ARG A C 1
ATOM 1017 O O . ARG A 1 129 ? -19.407 5.182 1.388 1.00 85.06 129 ARG A O 1
ATOM 1024 N N . ASP A 1 130 ? -17.713 5.121 -0.082 1.00 87.25 130 ASP A N 1
ATOM 1025 C CA . ASP A 1 130 ? -17.712 3.667 -0.242 1.00 87.25 130 ASP A CA 1
ATOM 1026 C C . ASP A 1 130 ? -17.350 2.952 1.064 1.00 87.25 130 ASP A C 1
ATOM 1028 O O . ASP A 1 130 ? -18.059 2.032 1.475 1.00 87.25 130 ASP A O 1
ATOM 1032 N N . ALA A 1 131 ? -16.323 3.433 1.775 1.00 86.94 131 ALA A N 1
ATOM 1033 C CA . ALA A 1 131 ? -15.965 2.915 3.092 1.00 86.94 131 ALA A CA 1
ATOM 1034 C C . ALA A 1 131 ? -17.120 3.064 4.094 1.00 86.94 131 ALA A C 1
ATOM 1036 O O . ALA A 1 131 ? -17.416 2.123 4.830 1.00 86.94 131 ALA A O 1
ATOM 1037 N N . PHE A 1 132 ? -17.830 4.199 4.073 1.00 88.38 132 PHE A N 1
ATOM 1038 C CA . PHE A 1 132 ? -19.014 4.418 4.910 1.00 88.38 132 PHE A CA 1
ATOM 1039 C C . PHE A 1 132 ? -20.154 3.441 4.582 1.00 88.38 132 PHE A C 1
ATOM 1041 O O . PHE A 1 132 ? -20.739 2.850 5.489 1.00 88.38 132 PHE A O 1
ATOM 1048 N N . ILE A 1 133 ? -20.452 3.220 3.296 1.00 88.12 133 ILE A N 1
ATOM 1049 C CA . ILE A 1 133 ? -21.478 2.256 2.864 1.00 88.12 133 ILE A CA 1
ATOM 1050 C C . ILE A 1 133 ? -21.107 0.840 3.318 1.00 88.12 133 ILE A C 1
ATOM 1052 O O . ILE A 1 133 ? -21.974 0.111 3.799 1.00 88.12 133 ILE A O 1
ATOM 1056 N N . LYS A 1 134 ? -19.829 0.453 3.224 1.00 89.88 134 LYS A N 1
ATOM 1057 C CA . LYS A 1 134 ? -19.365 -0.844 3.732 1.00 89.88 134 LYS A CA 1
ATOM 1058 C C . LYS A 1 134 ? -19.460 -0.949 5.248 1.00 89.88 134 LYS A C 1
ATOM 1060 O O . LYS A 1 134 ? -19.892 -1.988 5.740 1.00 89.88 134 LYS A O 1
ATOM 1065 N N . THR A 1 135 ? -19.129 0.114 5.985 1.00 89.00 135 THR A N 1
ATOM 1066 C CA . THR A 1 135 ? -19.345 0.165 7.441 1.00 89.00 135 THR A CA 1
ATOM 1067 C C . THR A 1 135 ? -20.820 -0.058 7.778 1.00 89.00 135 THR A C 1
ATOM 1069 O O . THR A 1 135 ? -21.128 -0.891 8.625 1.00 89.00 135 THR A O 1
ATOM 1072 N N . LEU A 1 136 ? -21.737 0.606 7.067 1.00 86.75 136 LEU A N 1
ATOM 1073 C CA . LEU A 1 136 ? -23.178 0.413 7.244 1.00 86.75 136 LEU A CA 1
ATOM 1074 C C . LEU A 1 136 ? -23.619 -1.019 6.898 1.00 86.75 136 LEU A C 1
ATOM 1076 O O . LEU A 1 136 ? -24.465 -1.585 7.581 1.00 86.75 136 LEU A O 1
ATOM 1080 N N . GLY A 1 137 ? -23.023 -1.627 5.869 1.00 87.81 137 GLY A N 1
ATOM 1081 C CA . GLY A 1 137 ? -23.275 -3.019 5.488 1.00 87.81 137 GLY A CA 1
ATOM 1082 C C . GLY A 1 137 ? -22.835 -4.053 6.533 1.00 87.81 137 GLY A C 1
ATOM 1083 O O . GLY A 1 137 ? -23.338 -5.171 6.514 1.00 87.81 137 GLY A 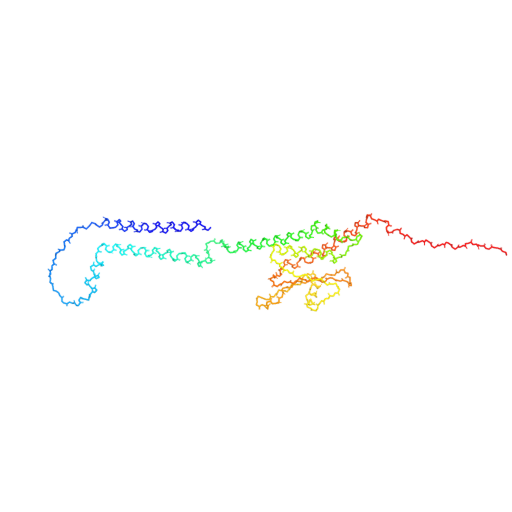O 1
ATOM 1084 N N . CYS A 1 138 ? -21.945 -3.687 7.462 1.00 88.94 138 CYS A N 1
ATOM 1085 C CA . CYS A 1 138 ? -21.520 -4.545 8.576 1.00 88.94 138 CYS A CA 1
ATOM 1086 C C . CYS A 1 138 ? -22.475 -4.488 9.784 1.00 88.94 138 CYS A C 1
ATOM 1088 O O . CYS A 1 138 ? -22.220 -5.123 10.808 1.00 88.94 138 CYS A O 1
ATOM 1090 N N . MET A 1 139 ? -23.554 -3.707 9.697 1.00 86.12 139 MET A N 1
ATOM 1091 C CA . MET A 1 139 ? -24.509 -3.528 10.783 1.00 86.12 139 MET A CA 1
ATOM 1092 C C . MET A 1 139 ? -25.392 -4.765 10.965 1.00 86.12 139 MET A C 1
ATOM 1094 O O . MET A 1 139 ? -26.137 -5.159 10.067 1.00 86.12 139 MET A O 1
ATOM 1098 N N . HIS A 1 140 ? -25.349 -5.346 12.164 1.00 82.06 140 HIS A N 1
ATOM 1099 C CA . HIS A 1 140 ? -26.193 -6.472 12.554 1.00 82.06 140 HIS A CA 1
ATOM 1100 C C . HIS A 1 140 ? -27.269 -5.972 13.526 1.00 82.06 140 HIS A C 1
ATOM 1102 O O . HIS A 1 140 ? -27.039 -5.812 14.725 1.00 82.06 140 HIS A O 1
ATOM 1108 N N . GLY A 1 141 ? -28.460 -5.676 13.002 1.00 80.06 141 GLY A N 1
ATOM 1109 C CA . GLY A 1 141 ? -29.515 -5.017 13.777 1.00 80.06 141 GLY A CA 1
ATOM 1110 C C . GLY A 1 141 ? -29.181 -3.544 14.023 1.00 80.06 141 GLY A C 1
ATOM 1111 O O . GLY A 1 141 ? -29.101 -2.783 13.067 1.00 80.06 141 GLY A O 1
ATOM 1112 N N . ASN A 1 142 ? -28.984 -3.158 15.290 1.00 76.75 142 ASN A N 1
ATOM 1113 C CA . ASN A 1 142 ? -28.635 -1.786 15.700 1.00 76.75 142 ASN A CA 1
ATOM 1114 C C . ASN A 1 142 ? -27.196 -1.659 16.237 1.00 76.75 142 ASN A C 1
ATOM 1116 O O . ASN A 1 142 ? -26.865 -0.645 16.847 1.00 76.75 142 ASN A O 1
ATOM 1120 N N . VAL A 1 143 ? -26.363 -2.692 16.081 1.00 81.12 143 VAL A N 1
ATOM 1121 C CA . VAL A 1 143 ? -25.005 -2.730 16.641 1.00 81.12 143 VAL A CA 1
ATOM 1122 C C . VAL A 1 143 ? -23.990 -2.932 15.519 1.00 81.12 143 VAL A C 1
ATOM 1124 O O . VAL A 1 143 ? -24.207 -3.738 14.610 1.00 81.12 143 VAL A O 1
ATOM 1127 N N . ILE A 1 144 ? -22.882 -2.193 15.591 1.00 88.25 144 ILE A N 1
ATOM 1128 C CA . ILE A 1 144 ? -21.727 -2.325 14.700 1.00 88.25 144 ILE A CA 1
ATOM 1129 C C . ILE A 1 144 ? -20.493 -2.600 15.554 1.00 88.25 144 ILE A C 1
ATOM 1131 O O . ILE A 1 144 ? -20.191 -1.849 16.477 1.00 88.25 144 ILE A O 1
ATOM 1135 N N . THR A 1 145 ? -19.764 -3.667 15.238 1.00 88.62 145 THR A N 1
ATOM 1136 C CA . THR A 1 145 ? -18.513 -4.007 15.920 1.00 88.62 145 THR A CA 1
ATOM 1137 C C . THR A 1 145 ? -17.324 -3.504 15.111 1.00 88.62 145 THR A C 1
ATOM 1139 O O . THR A 1 145 ? -17.209 -3.783 13.917 1.00 88.62 145 THR A O 1
ATOM 1142 N N . PHE A 1 146 ? -16.406 -2.787 15.768 1.00 92.44 146 PHE A N 1
ATOM 1143 C CA . PHE A 1 146 ? -15.220 -2.217 15.122 1.00 92.44 146 PHE A CA 1
ATOM 1144 C C . PHE A 1 146 ? -14.393 -3.276 14.384 1.00 92.44 146 PHE A C 1
ATOM 1146 O O . PHE A 1 146 ? -14.017 -3.069 13.231 1.00 92.44 146 PHE A O 1
ATOM 1153 N N . THR A 1 147 ? -14.140 -4.426 15.017 1.00 91.12 147 THR A N 1
ATOM 1154 C CA . THR A 1 147 ? -13.325 -5.498 14.429 1.00 91.12 147 THR A CA 1
ATOM 1155 C C . THR A 1 147 ? -13.927 -6.057 13.141 1.00 91.12 147 THR A C 1
ATOM 1157 O O . THR A 1 147 ? -13.184 -6.366 12.210 1.00 91.12 147 THR A O 1
ATOM 1160 N N . ASP A 1 148 ? -15.252 -6.164 13.045 1.00 91.69 148 ASP A N 1
ATOM 1161 C CA . ASP A 1 148 ? -15.906 -6.703 11.848 1.00 91.69 148 ASP A CA 1
ATOM 1162 C C . ASP A 1 148 ? -15.729 -5.759 10.660 1.00 91.69 148 ASP A C 1
ATOM 1164 O O . ASP A 1 148 ? -15.289 -6.181 9.588 1.00 91.69 148 ASP A O 1
ATOM 1168 N N . VAL A 1 149 ? -15.951 -4.460 10.881 1.00 93.00 149 VAL A N 1
ATOM 1169 C CA . VAL A 1 149 ? -15.698 -3.423 9.870 1.00 93.00 149 VAL A CA 1
ATOM 1170 C C . VAL A 1 149 ? -14.220 -3.407 9.481 1.00 93.00 149 VAL A C 1
ATOM 1172 O O . VAL A 1 149 ? -13.885 -3.345 8.296 1.00 93.00 149 VAL A O 1
ATOM 1175 N N . LEU A 1 150 ? -13.326 -3.498 10.470 1.00 94.19 150 LEU A N 1
ATOM 1176 C CA . LEU A 1 150 ? -11.886 -3.523 10.249 1.00 94.19 150 LEU A CA 1
ATOM 1177 C C . LEU A 1 150 ? -11.474 -4.706 9.369 1.00 94.19 150 LEU A C 1
ATOM 1179 O O . LEU A 1 150 ? -10.709 -4.511 8.431 1.00 94.19 150 LEU A O 1
ATOM 1183 N N . ARG A 1 151 ? -11.983 -5.915 9.628 1.00 93.75 151 ARG A N 1
ATOM 1184 C CA . ARG A 1 151 ? -11.672 -7.104 8.817 1.00 93.75 151 ARG A CA 1
ATOM 1185 C C . ARG A 1 151 ? -12.136 -6.944 7.372 1.00 93.75 151 ARG A C 1
ATOM 1187 O O . ARG A 1 151 ? -11.361 -7.249 6.471 1.00 93.75 151 ARG A O 1
ATOM 1194 N N . VAL A 1 152 ? -13.347 -6.427 7.154 1.00 93.06 152 VAL A N 1
ATOM 1195 C CA . VAL A 1 152 ? -13.888 -6.194 5.804 1.00 93.06 152 VAL A CA 1
ATOM 1196 C C . VAL A 1 152 ? -13.032 -5.192 5.029 1.00 93.06 152 VAL A C 1
ATOM 1198 O O . VAL A 1 152 ? -12.639 -5.455 3.896 1.00 93.06 152 VAL A O 1
ATOM 1201 N N . LEU A 1 153 ? -12.688 -4.058 5.639 1.00 93.12 153 LEU A N 1
ATOM 1202 C CA . LEU A 1 153 ? -11.880 -3.044 4.960 1.00 93.12 153 LEU A CA 1
ATOM 1203 C C . LEU A 1 153 ? -10.409 -3.460 4.807 1.00 93.12 153 LEU A C 1
ATOM 1205 O O . LEU A 1 153 ? -9.756 -3.056 3.847 1.00 93.12 153 LEU A O 1
ATOM 1209 N N . LEU A 1 154 ? -9.865 -4.276 5.714 1.00 93.50 154 LEU A N 1
ATOM 1210 C CA . LEU A 1 154 ? -8.524 -4.845 5.548 1.00 93.50 154 LEU A CA 1
ATOM 1211 C C . LEU A 1 154 ? -8.466 -5.837 4.378 1.00 93.50 154 LEU A C 1
ATOM 1213 O O . LEU A 1 154 ? -7.466 -5.838 3.660 1.00 93.50 154 LEU A O 1
ATOM 1217 N N . ASP A 1 155 ? -9.517 -6.628 4.152 1.00 92.62 155 ASP A N 1
ATOM 1218 C CA . ASP A 1 155 ? -9.622 -7.522 2.990 1.00 92.62 155 ASP A CA 1
ATOM 1219 C C . ASP A 1 155 ? -9.660 -6.734 1.667 1.00 92.62 155 ASP A C 1
ATOM 1221 O O . ASP A 1 155 ? -8.962 -7.073 0.704 1.00 92.62 155 ASP A O 1
ATOM 1225 N N . ASP A 1 156 ? -10.369 -5.600 1.648 1.00 90.25 156 ASP A N 1
ATOM 1226 C CA . ASP A 1 156 ? -10.349 -4.673 0.511 1.00 90.25 156 ASP A CA 1
ATOM 1227 C C . ASP A 1 156 ? -8.951 -4.118 0.246 1.00 90.25 156 ASP A C 1
ATOM 1229 O O . ASP A 1 156 ? -8.501 -4.088 -0.899 1.00 90.25 156 ASP A O 1
ATOM 1233 N N . ILE A 1 157 ? -8.244 -3.683 1.296 1.00 90.06 157 ILE A N 1
ATOM 1234 C CA . ILE A 1 157 ? -6.875 -3.172 1.169 1.00 90.06 157 ILE A CA 1
ATOM 1235 C C . ILE A 1 157 ? -5.956 -4.283 0.654 1.00 90.06 157 ILE A C 1
ATOM 1237 O O . ILE A 1 157 ? -5.150 -4.037 -0.240 1.00 90.06 157 ILE A O 1
ATOM 1241 N N . GLN A 1 158 ? -6.075 -5.509 1.165 1.00 91.38 158 GLN A N 1
ATOM 1242 C CA . GLN A 1 158 ? -5.283 -6.645 0.690 1.00 91.38 158 GLN A CA 1
ATOM 1243 C C . GLN A 1 158 ? -5.530 -6.924 -0.793 1.00 91.38 158 GLN A C 1
ATOM 1245 O O . GLN A 1 158 ? -4.578 -7.113 -1.554 1.00 91.38 158 GLN A O 1
ATOM 1250 N N . THR A 1 159 ? -6.795 -6.907 -1.212 1.00 89.75 159 THR A N 1
ATOM 1251 C CA . THR A 1 159 ? -7.190 -7.084 -2.610 1.00 89.75 159 THR A CA 1
ATOM 1252 C C . THR A 1 159 ? -6.665 -5.949 -3.484 1.00 89.75 159 THR A C 1
ATOM 1254 O O . THR A 1 159 ? -6.014 -6.215 -4.490 1.00 89.75 159 THR A O 1
ATOM 1257 N N . ALA A 1 160 ? -6.819 -4.693 -3.063 1.00 86.44 160 ALA A N 1
ATOM 1258 C CA . ALA A 1 160 ? -6.305 -3.538 -3.792 1.00 86.44 160 ALA A CA 1
ATOM 1259 C C . ALA A 1 160 ? -4.779 -3.589 -3.955 1.00 86.44 160 ALA A C 1
ATOM 1261 O O . ALA A 1 160 ? -4.265 -3.303 -5.038 1.00 86.44 160 ALA A O 1
ATOM 1262 N N . TYR A 1 161 ? -4.043 -3.988 -2.913 1.00 85.56 161 TYR A N 1
ATOM 1263 C CA . TYR A 1 161 ? -2.587 -4.094 -2.987 1.00 85.56 161 TYR A CA 1
ATOM 1264 C C . TYR A 1 161 ? -2.115 -5.237 -3.884 1.00 85.56 161 TYR A C 1
ATOM 1266 O O . TYR A 1 161 ? -1.163 -5.061 -4.649 1.00 85.56 161 TYR A O 1
ATOM 1274 N N . ARG A 1 162 ? -2.788 -6.388 -3.824 1.00 87.69 162 ARG A N 1
ATOM 1275 C CA . ARG A 1 162 ? -2.505 -7.518 -4.709 1.00 87.69 162 ARG A CA 1
ATOM 1276 C C . ARG A 1 162 ? -2.771 -7.144 -6.165 1.00 87.69 162 ARG A C 1
ATOM 1278 O O . ARG A 1 162 ? -1.902 -7.341 -7.004 1.00 87.69 162 ARG A O 1
ATOM 1285 N N . ASP A 1 163 ? -3.929 -6.565 -6.449 1.00 85.81 163 ASP A N 1
ATOM 1286 C CA . ASP A 1 163 ? -4.381 -6.349 -7.822 1.00 85.81 163 ASP A CA 1
ATOM 1287 C C . ASP A 1 163 ? -3.682 -5.140 -8.477 1.00 85.81 163 ASP A C 1
ATOM 1289 O O . ASP A 1 163 ? -3.437 -5.142 -9.682 1.00 85.81 163 ASP A O 1
ATOM 1293 N N . THR A 1 164 ? -3.308 -4.121 -7.690 1.00 79.75 164 THR A N 1
ATOM 1294 C CA . THR A 1 164 ? -2.716 -2.870 -8.208 1.00 79.75 164 THR A CA 1
ATOM 1295 C C . THR A 1 164 ? -1.190 -2.849 -8.149 1.00 79.75 164 THR A C 1
ATOM 1297 O O . THR A 1 164 ? -0.545 -2.245 -9.008 1.00 79.75 164 THR A O 1
ATOM 1300 N N . PHE A 1 165 ? -0.592 -3.485 -7.136 1.00 76.44 165 PHE A N 1
ATOM 1301 C CA . PHE A 1 165 ? 0.856 -3.426 -6.892 1.00 76.44 165 PHE A CA 1
ATOM 1302 C C . PHE A 1 165 ? 1.556 -4.780 -7.007 1.00 76.44 165 PHE A C 1
ATOM 1304 O O . PHE A 1 165 ? 2.759 -4.835 -6.755 1.00 76.44 165 PHE A O 1
ATOM 1311 N N . ASP A 1 166 ? 0.828 -5.853 -7.344 1.00 80.19 166 ASP A N 1
ATOM 1312 C CA . ASP A 1 166 ? 1.327 -7.237 -7.286 1.00 80.19 166 ASP A CA 1
ATOM 1313 C C . ASP A 1 166 ? 1.961 -7.551 -5.913 1.00 80.19 166 ASP A C 1
ATOM 1315 O O . ASP A 1 166 ? 2.953 -8.268 -5.773 1.00 80.19 166 ASP A O 1
ATOM 1319 N N . ALA A 1 167 ? 1.412 -6.926 -4.863 1.00 80.94 167 ALA A N 1
ATOM 1320 C CA . ALA A 1 167 ? 1.956 -6.947 -3.516 1.00 80.94 167 ALA A CA 1
ATOM 1321 C C . ALA A 1 167 ? 1.035 -7.736 -2.586 1.00 80.94 167 ALA A C 1
ATOM 1323 O O . ALA A 1 167 ? 0.034 -7.227 -2.087 1.00 80.94 167 ALA A O 1
ATOM 1324 N N . GLY A 1 168 ? 1.406 -8.986 -2.315 1.00 85.00 168 GLY A N 1
ATOM 1325 C CA . GLY A 1 168 ? 0.739 -9.811 -1.312 1.00 85.00 168 GLY A CA 1
ATOM 1326 C C . GLY A 1 168 ? 1.284 -9.568 0.098 1.00 85.00 168 GLY A C 1
ATOM 1327 O O . GLY A 1 168 ? 2.500 -9.530 0.317 1.00 85.00 168 GLY A O 1
ATOM 1328 N N . PHE A 1 169 ? 0.390 -9.474 1.077 1.00 91.31 169 PHE A N 1
ATOM 1329 C CA . PHE A 1 169 ? 0.725 -9.519 2.501 1.00 91.31 169 PHE A CA 1
ATOM 1330 C C . PHE A 1 169 ? -0.324 -10.321 3.271 1.00 91.31 169 PHE A C 1
ATOM 1332 O O . PHE A 1 169 ? -1.450 -10.469 2.813 1.00 91.31 169 PHE A O 1
ATOM 1339 N N . THR A 1 170 ? 0.040 -10.841 4.437 1.00 92.81 170 THR A N 1
ATOM 1340 C CA . THR A 1 170 ? -0.871 -11.496 5.380 1.00 92.81 170 THR A CA 1
ATOM 1341 C C . THR A 1 170 ? -1.297 -10.510 6.458 1.00 92.81 170 THR A C 1
ATOM 1343 O O . THR A 1 170 ? -0.474 -9.717 6.924 1.00 92.81 170 THR A O 1
ATOM 1346 N N . ILE A 1 171 ? -2.563 -10.579 6.860 1.00 94.56 171 ILE A N 1
ATOM 1347 C CA . ILE A 1 171 ? -3.157 -9.732 7.896 1.00 94.56 171 ILE A CA 1
ATOM 1348 C C . ILE A 1 171 ? -3.344 -10.563 9.163 1.00 94.56 171 ILE A C 1
ATOM 1350 O O . ILE A 1 171 ? -3.898 -11.658 9.116 1.00 94.56 171 ILE A O 1
ATOM 1354 N N . GLU A 1 172 ? -2.919 -10.019 10.295 1.00 94.69 172 GLU A N 1
ATOM 1355 C CA . GLU A 1 172 ? -3.210 -10.549 11.621 1.00 94.69 172 GLU A CA 1
ATOM 1356 C C . GLU A 1 172 ? -3.784 -9.420 12.487 1.00 94.69 172 GLU A C 1
ATOM 1358 O O . GLU A 1 172 ? -3.224 -8.321 12.538 1.00 94.69 172 GLU A O 1
ATOM 1363 N N . VAL A 1 173 ? -4.905 -9.683 13.158 1.00 95.38 173 VAL A N 1
ATOM 1364 C CA . VAL A 1 173 ? -5.581 -8.730 14.050 1.00 95.38 173 VAL A CA 1
ATOM 1365 C C . VAL A 1 173 ? -5.682 -9.365 15.430 1.00 95.38 173 VAL A C 1
ATOM 1367 O O . VAL A 1 173 ? -6.172 -10.488 15.546 1.00 95.38 173 VAL A O 1
ATOM 1370 N N . TYR A 1 174 ? -5.221 -8.649 16.450 1.00 94.56 174 TYR A N 1
ATOM 1371 C CA . TYR A 1 174 ? -5.262 -9.074 17.847 1.00 94.56 174 TYR A CA 1
ATOM 1372 C C . TYR A 1 174 ? -6.048 -8.053 18.670 1.00 94.56 174 TYR A C 1
ATOM 1374 O O . TYR A 1 174 ? -5.825 -6.849 18.535 1.00 94.56 174 TYR A O 1
ATOM 1382 N N . GLU A 1 175 ? -6.954 -8.542 19.508 1.00 93.94 175 GLU A N 1
ATOM 1383 C CA . GLU A 1 175 ? -7.748 -7.742 20.443 1.00 93.94 175 GLU A CA 1
ATOM 1384 C C . GLU A 1 175 ? -7.144 -7.897 21.835 1.00 93.94 175 GLU A C 1
ATOM 1386 O O . GLU A 1 175 ? -6.923 -9.021 22.280 1.00 93.94 175 GLU A O 1
ATOM 1391 N N . ASP A 1 176 ? -6.816 -6.779 22.483 1.00 92.56 176 ASP A N 1
ATOM 1392 C CA . ASP A 1 176 ? -6.310 -6.703 23.862 1.00 92.56 176 ASP A CA 1
ATOM 1393 C C . ASP A 1 176 ? -5.063 -7.555 24.184 1.00 92.56 176 ASP A C 1
ATOM 1395 O O . ASP A 1 176 ? -4.634 -7.659 25.335 1.00 92.56 176 ASP A O 1
ATOM 1399 N N . GLU A 1 177 ? -4.405 -8.099 23.160 1.00 93.62 177 GLU A N 1
ATOM 1400 C CA . GLU A 1 177 ? -3.204 -8.916 23.273 1.00 93.62 177 GLU A CA 1
ATOM 1401 C C . GLU A 1 177 ? -2.115 -8.419 22.315 1.00 93.62 177 GLU A C 1
ATOM 1403 O O . GLU A 1 177 ? -2.357 -8.106 21.147 1.00 93.62 177 GLU A O 1
ATOM 1408 N N . VAL A 1 178 ? -0.872 -8.369 22.806 1.00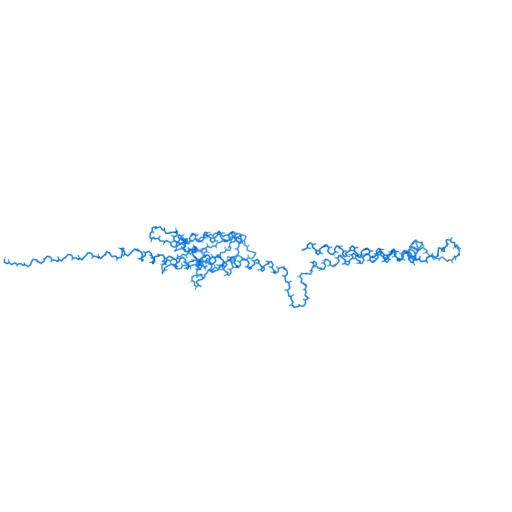 93.88 178 VAL A N 1
ATOM 1409 C CA . VAL A 1 178 ? 0.303 -8.076 21.979 1.00 93.88 178 VAL A CA 1
ATOM 1410 C C . VAL A 1 178 ? 1.190 -9.315 21.908 1.00 93.88 178 VAL A C 1
ATOM 1412 O O . VAL A 1 178 ? 1.900 -9.616 22.872 1.00 93.88 178 VAL A O 1
ATOM 1415 N N . PRO A 1 179 ? 1.236 -10.007 20.756 1.00 93.75 179 PRO A N 1
ATOM 1416 C CA . PRO A 1 179 ? 2.147 -11.122 20.568 1.00 93.75 179 PRO A CA 1
ATOM 1417 C C . PRO A 1 179 ? 3.608 -10.702 20.800 1.00 93.75 179 PRO A C 1
ATOM 1419 O O . PRO A 1 179 ? 4.023 -9.640 20.314 1.00 93.75 179 PRO A O 1
ATOM 1422 N N . PRO A 1 180 ? 4.452 -11.550 21.422 1.00 92.38 180 PRO A N 1
ATOM 1423 C CA . PRO A 1 180 ? 5.848 -11.211 21.718 1.00 92.38 180 PRO A CA 1
ATOM 1424 C C . PRO A 1 180 ? 6.654 -10.768 20.488 1.00 92.38 180 PRO A C 1
ATOM 1426 O O . PRO A 1 180 ? 7.514 -9.893 20.577 1.00 92.38 180 PRO A O 1
ATOM 1429 N N . LYS A 1 181 ? 6.329 -11.323 19.310 1.00 91.81 181 LYS A N 1
ATOM 1430 C CA . LYS A 1 181 ? 6.951 -10.973 18.021 1.00 91.81 181 LYS A CA 1
ATOM 1431 C C . LYS A 1 181 ? 6.729 -9.519 17.588 1.00 91.81 181 LYS A C 1
ATOM 1433 O O . LYS A 1 181 ? 7.500 -9.026 16.766 1.00 91.81 181 LYS A O 1
ATOM 1438 N N . TYR A 1 182 ? 5.702 -8.851 18.112 1.00 95.12 182 TYR A N 1
ATOM 1439 C CA . TYR A 1 182 ? 5.340 -7.478 17.761 1.00 95.12 182 TYR A CA 1
ATOM 1440 C C . TYR A 1 182 ? 5.543 -6.486 18.902 1.00 95.12 182 TYR A C 1
ATOM 1442 O O . TYR A 1 182 ? 5.406 -5.294 18.661 1.00 95.12 182 TYR A O 1
ATOM 1450 N N . LEU A 1 183 ? 5.941 -6.930 20.098 1.00 94.31 183 LEU A N 1
ATOM 1451 C CA . LEU A 1 183 ? 6.006 -6.103 21.307 1.00 94.31 183 LEU A CA 1
ATOM 1452 C C . LEU A 1 183 ? 6.714 -4.753 21.098 1.00 94.31 183 LEU A C 1
ATOM 1454 O O . LEU A 1 183 ? 6.148 -3.701 21.380 1.00 94.31 183 LEU A O 1
ATOM 1458 N N . ARG A 1 184 ? 7.927 -4.768 20.529 1.00 94.50 184 ARG A N 1
ATOM 1459 C CA . ARG A 1 184 ? 8.700 -3.537 20.274 1.00 94.50 184 ARG A CA 1
ATOM 1460 C C . ARG A 1 184 ? 8.038 -2.622 19.242 1.00 94.50 184 ARG A C 1
ATOM 1462 O O . ARG A 1 184 ? 8.061 -1.406 19.394 1.00 94.50 184 ARG A O 1
ATOM 1469 N N . MET A 1 185 ? 7.461 -3.202 18.192 1.00 95.00 185 MET A N 1
ATOM 1470 C CA . MET A 1 185 ? 6.792 -2.444 17.131 1.00 95.00 185 MET A CA 1
ATOM 1471 C C . MET A 1 185 ? 5.471 -1.849 17.628 1.00 95.00 185 MET A C 1
ATOM 1473 O O . MET A 1 185 ? 5.172 -0.697 17.336 1.00 95.00 185 MET A O 1
ATOM 1477 N N . ALA A 1 186 ? 4.720 -2.610 18.423 1.00 95.00 186 ALA A N 1
ATOM 1478 C CA . ALA A 1 186 ? 3.493 -2.176 19.073 1.00 95.00 186 ALA A CA 1
ATOM 1479 C C . ALA A 1 186 ? 3.763 -1.017 20.037 1.00 95.00 186 ALA A C 1
ATOM 1481 O O . ALA A 1 186 ? 3.068 -0.010 19.980 1.00 95.00 186 ALA A O 1
ATOM 1482 N N . GLN A 1 187 ? 4.814 -1.115 20.859 1.00 94.81 187 GLN A N 1
ATOM 1483 C CA . GLN A 1 187 ? 5.207 -0.041 21.769 1.00 94.81 187 GLN A CA 1
ATOM 1484 C C . GLN A 1 187 ? 5.601 1.233 21.010 1.00 94.81 187 GLN A C 1
ATOM 1486 O O . GLN A 1 187 ? 5.075 2.303 21.297 1.00 94.81 187 GLN A O 1
ATOM 1491 N N . HIS A 1 188 ? 6.445 1.113 19.982 1.00 94.19 188 HIS A N 1
ATOM 1492 C CA . HIS A 1 188 ? 6.796 2.253 19.135 1.00 94.19 188 HIS A CA 1
ATOM 1493 C C . HIS A 1 188 ? 5.559 2.870 18.462 1.00 94.19 188 HIS A C 1
ATOM 1495 O O . HIS A 1 188 ? 5.433 4.090 18.363 1.00 94.19 188 HIS A O 1
ATOM 1501 N N . SER A 1 189 ? 4.627 2.039 17.990 1.00 95.38 189 SER A N 1
ATOM 1502 C CA . SER A 1 189 ? 3.381 2.517 17.390 1.00 95.38 189 SER A CA 1
ATOM 1503 C C . SER A 1 189 ? 2.509 3.261 18.402 1.00 95.38 189 SER A C 1
ATOM 1505 O O . SER A 1 189 ? 2.032 4.352 18.099 1.00 95.38 189 SER A O 1
ATOM 1507 N N . LYS A 1 190 ? 2.388 2.734 19.625 1.00 94.12 190 LYS A N 1
ATOM 1508 C CA . LYS A 1 190 ? 1.664 3.360 20.736 1.00 94.12 190 LYS A CA 1
ATOM 1509 C C . LYS A 1 190 ? 2.248 4.722 21.119 1.00 94.12 190 LYS A C 1
ATOM 1511 O O . LYS A 1 190 ? 1.495 5.660 21.343 1.00 94.12 190 LYS A O 1
ATOM 1516 N N . GLU A 1 191 ? 3.573 4.839 21.177 1.00 93.75 191 GLU A N 1
ATOM 1517 C CA . GLU A 1 191 ? 4.263 6.085 21.542 1.00 93.75 191 GLU A CA 1
ATOM 1518 C C . GLU A 1 191 ? 4.185 7.148 20.436 1.00 93.75 191 GLU A C 1
ATOM 1520 O O . GLU A 1 191 ? 4.060 8.336 20.718 1.00 93.75 191 GLU A O 1
ATOM 1525 N N . THR A 1 192 ? 4.254 6.731 19.169 1.00 90.75 192 THR A N 1
ATOM 1526 C CA . THR A 1 192 ? 4.296 7.660 18.025 1.00 90.75 192 THR A CA 1
ATOM 1527 C C . THR A 1 192 ? 2.930 7.960 17.410 1.00 90.75 192 THR A C 1
ATOM 1529 O O . THR A 1 192 ? 2.817 8.890 16.612 1.00 90.75 192 THR A O 1
ATOM 1532 N N . GLY A 1 193 ? 1.904 7.162 17.716 1.00 88.25 193 GLY A N 1
ATOM 1533 C CA . GLY A 1 193 ? 0.584 7.233 17.080 1.00 88.25 193 GLY A CA 1
ATOM 1534 C C . GLY A 1 193 ? 0.586 6.862 15.591 1.00 88.25 193 GLY A C 1
ATOM 1535 O O . GLY A 1 193 ? -0.380 7.137 14.883 1.00 88.25 193 GLY A O 1
ATOM 1536 N N . GLN A 1 194 ? 1.670 6.269 15.085 1.00 91.12 194 GLN A N 1
ATOM 1537 C CA . GLN A 1 194 ? 1.840 5.899 13.678 1.00 91.12 194 GLN A CA 1
ATOM 1538 C C . GLN A 1 194 ? 2.165 4.410 13.546 1.00 91.12 194 GLN A C 1
ATOM 1540 O O . GLN A 1 194 ? 2.578 3.769 14.513 1.00 91.12 194 GLN A O 1
ATOM 1545 N N . SER A 1 195 ? 2.040 3.847 12.342 1.00 94.25 195 SER A N 1
ATOM 1546 C CA . SER A 1 195 ? 2.482 2.466 12.110 1.00 94.25 195 SER A CA 1
ATOM 1547 C C . SER A 1 195 ? 3.996 2.338 12.287 1.00 94.25 195 SER A C 1
ATOM 1549 O O . SER A 1 195 ? 4.775 3.166 11.803 1.00 94.25 195 SER A O 1
ATOM 1551 N N . ALA A 1 196 ? 4.427 1.275 12.956 1.00 94.25 196 ALA A N 1
ATOM 1552 C CA . ALA A 1 196 ? 5.822 0.874 13.026 1.00 94.25 196 ALA A CA 1
ATOM 1553 C C . ALA A 1 196 ? 6.160 -0.021 11.826 1.00 94.25 196 ALA A C 1
ATOM 1555 O O . ALA A 1 196 ? 5.467 -1.006 11.568 1.00 94.25 196 ALA A O 1
ATOM 1556 N N . LEU A 1 197 ? 7.236 0.312 11.111 1.00 93.38 197 LEU A N 1
ATOM 1557 C CA . LEU A 1 197 ? 7.710 -0.428 9.942 1.00 93.38 197 LEU A CA 1
ATOM 1558 C C . LEU A 1 197 ? 8.985 -1.194 10.283 1.00 93.38 197 LEU A C 1
ATOM 1560 O O . LEU A 1 197 ? 9.895 -0.656 10.913 1.00 93.38 197 LEU A O 1
ATOM 1564 N N . TRP A 1 198 ? 9.070 -2.435 9.822 1.00 92.56 198 TRP A N 1
ATOM 1565 C CA . TRP A 1 198 ? 10.286 -3.233 9.863 1.00 92.56 198 TRP A CA 1
ATOM 1566 C C . TRP A 1 198 ? 10.460 -3.944 8.526 1.00 92.56 198 TRP A C 1
ATOM 1568 O O . TRP A 1 198 ? 9.770 -4.919 8.241 1.00 92.56 198 TRP A O 1
ATOM 1578 N N . ASN A 1 199 ? 11.380 -3.455 7.699 1.00 90.31 199 ASN A N 1
ATOM 1579 C CA . ASN A 1 199 ? 11.742 -4.114 6.449 1.00 90.31 199 ASN A CA 1
ATOM 1580 C C . ASN A 1 199 ? 13.012 -4.939 6.652 1.00 90.31 199 ASN A C 1
ATOM 1582 O O . ASN A 1 199 ? 13.944 -4.502 7.332 1.00 90.31 199 ASN A O 1
ATOM 1586 N N . LYS A 1 200 ? 13.056 -6.131 6.056 1.00 88.00 200 LYS A N 1
ATOM 1587 C CA . LYS A 1 200 ? 14.258 -6.963 6.074 1.00 88.00 200 LYS A CA 1
ATOM 1588 C C . LYS A 1 200 ? 15.379 -6.275 5.280 1.00 88.00 200 LYS A C 1
ATOM 1590 O O . LYS A 1 200 ? 15.093 -5.627 4.270 1.00 88.00 200 LYS A O 1
ATOM 1595 N N . PRO A 1 201 ? 16.646 -6.420 5.699 1.00 82.31 201 PRO A N 1
ATOM 1596 C CA . PRO A 1 201 ? 17.774 -5.894 4.936 1.00 82.31 201 PRO A CA 1
ATOM 1597 C C . PRO A 1 201 ? 17.889 -6.606 3.579 1.00 82.31 201 PRO A C 1
ATOM 1599 O O . PRO A 1 201 ? 17.451 -7.748 3.444 1.00 82.31 201 PRO A O 1
ATOM 1602 N N . GLU A 1 202 ? 18.514 -5.964 2.586 1.00 74.44 202 GLU A N 1
ATOM 1603 C CA . GLU A 1 202 ? 18.660 -6.518 1.223 1.00 74.44 202 GLU A CA 1
ATOM 1604 C C . GLU A 1 202 ? 19.336 -7.900 1.205 1.00 74.44 202 GLU A C 1
ATOM 1606 O O . GLU A 1 202 ? 18.952 -8.768 0.428 1.00 74.44 202 GLU A O 1
ATOM 1611 N N . ASN A 1 203 ? 20.267 -8.138 2.134 1.00 76.00 203 ASN A N 1
ATOM 1612 C CA . ASN A 1 203 ? 20.955 -9.421 2.322 1.00 76.00 203 ASN A CA 1
ATOM 1613 C C . ASN A 1 203 ? 20.351 -10.266 3.463 1.00 76.00 203 ASN A C 1
ATOM 1615 O O . ASN A 1 203 ? 21.038 -11.081 4.079 1.00 76.00 203 ASN A O 1
ATOM 1619 N N . GLY A 1 204 ? 19.090 -10.018 3.817 1.00 72.56 204 GLY A N 1
ATOM 1620 C CA . GLY A 1 204 ? 18.381 -10.713 4.888 1.00 72.56 204 GLY A CA 1
ATOM 1621 C C . GLY A 1 204 ? 18.010 -12.152 4.534 1.00 72.56 204 GLY A C 1
ATOM 1622 O O . GLY A 1 204 ? 17.997 -12.559 3.373 1.00 72.56 204 GLY A O 1
ATOM 1623 N N . HIS A 1 205 ? 17.664 -12.938 5.555 1.00 77.00 205 HIS A N 1
ATOM 1624 C CA . HIS A 1 205 ? 17.242 -14.322 5.356 1.00 77.00 205 HIS A CA 1
ATOM 1625 C C . HIS A 1 205 ? 15.955 -14.385 4.499 1.00 77.00 205 HIS A C 1
ATOM 1627 O O . HIS A 1 205 ? 15.021 -13.629 4.781 1.00 77.00 205 HIS A O 1
ATOM 1633 N N . PRO A 1 206 ? 15.829 -15.300 3.515 1.00 76.94 206 PRO A N 1
ATOM 1634 C CA . PRO A 1 206 ? 14.653 -15.374 2.637 1.00 76.94 206 PRO A CA 1
ATOM 1635 C C . PRO A 1 206 ? 13.316 -15.520 3.382 1.00 76.94 206 PRO A C 1
ATOM 1637 O O . PRO A 1 206 ? 12.329 -14.895 3.003 1.00 76.94 206 PRO A O 1
ATOM 1640 N N . PHE A 1 207 ? 13.306 -16.283 4.480 1.00 81.81 207 PHE A N 1
ATOM 1641 C CA . PHE A 1 207 ? 12.127 -16.482 5.342 1.00 81.81 207 PHE A CA 1
ATOM 1642 C C . PHE A 1 207 ? 11.831 -15.334 6.319 1.00 81.81 207 PHE A C 1
ATOM 1644 O O . PHE A 1 207 ? 10.885 -15.428 7.095 1.00 81.81 207 PHE A O 1
ATOM 1651 N N . GLN A 1 208 ? 12.616 -14.255 6.323 1.00 84.75 208 GLN A N 1
ATOM 1652 C CA . GLN A 1 208 ? 12.227 -13.056 7.059 1.00 84.75 208 GLN A CA 1
ATOM 1653 C C . GLN A 1 208 ? 11.200 -12.266 6.244 1.00 84.75 208 GLN A C 1
ATOM 1655 O O . GLN A 1 208 ? 11.348 -12.071 5.034 1.00 84.75 208 GLN A O 1
ATOM 1660 N N . THR A 1 209 ? 10.155 -11.810 6.927 1.00 89.94 209 THR A N 1
ATOM 1661 C CA . THR A 1 209 ? 9.067 -11.012 6.357 1.00 89.94 209 THR A CA 1
ATOM 1662 C C . THR A 1 209 ? 9.251 -9.544 6.698 1.00 89.94 209 THR A C 1
ATOM 1664 O O . THR A 1 209 ? 9.488 -9.220 7.860 1.00 89.94 209 THR A O 1
ATOM 1667 N N . ASN A 1 210 ? 9.020 -8.653 5.744 1.00 92.06 210 ASN A N 1
ATOM 1668 C CA . ASN A 1 210 ? 8.728 -7.256 6.044 1.00 92.06 210 ASN A CA 1
ATOM 1669 C C . ASN A 1 210 ? 7.446 -7.184 6.879 1.00 92.06 210 ASN A C 1
ATOM 1671 O O . ASN A 1 210 ? 6.524 -7.970 6.658 1.00 92.06 210 ASN A O 1
ATOM 1675 N N . LYS A 1 211 ? 7.396 -6.284 7.856 1.00 94.31 211 LYS A N 1
ATOM 1676 C CA . LYS A 1 211 ? 6.303 -6.160 8.822 1.00 94.31 211 LYS A CA 1
ATOM 1677 C C . LYS A 1 211 ? 5.885 -4.705 8.964 1.00 94.31 211 LYS A C 1
ATOM 1679 O O . LYS A 1 211 ? 6.734 -3.819 9.053 1.00 94.31 211 LYS A O 1
ATOM 1684 N N . MET A 1 212 ? 4.585 -4.481 9.070 1.00 95.19 212 MET A N 1
ATOM 1685 C CA . MET A 1 212 ? 3.996 -3.216 9.485 1.00 95.19 212 MET A CA 1
ATOM 1686 C C . MET A 1 212 ? 3.022 -3.495 10.623 1.00 95.19 212 MET A C 1
ATOM 1688 O O . MET A 1 212 ? 2.191 -4.387 10.509 1.00 95.19 212 MET A O 1
ATOM 1692 N N . VAL A 1 213 ? 3.139 -2.765 11.727 1.00 96.50 213 VAL A N 1
ATOM 1693 C CA . VAL A 1 213 ? 2.306 -2.972 12.916 1.00 96.50 213 VAL A CA 1
ATOM 1694 C C . VAL A 1 213 ? 1.725 -1.644 13.365 1.00 96.50 213 VAL A C 1
ATOM 1696 O O . VAL A 1 213 ? 2.457 -0.659 13.469 1.00 96.50 213 VAL A O 1
ATOM 1699 N N . TYR A 1 214 ? 0.430 -1.631 13.661 1.00 97.31 214 TYR A N 1
ATOM 1700 C CA . TYR A 1 214 ? -0.269 -0.474 14.196 1.00 97.31 214 TYR A CA 1
ATOM 1701 C C . TYR A 1 214 ? -1.024 -0.833 15.476 1.00 97.31 214 TYR A C 1
ATOM 1703 O O . TYR A 1 214 ? -1.761 -1.819 15.510 1.00 97.31 214 TYR A O 1
ATOM 1711 N N . TYR A 1 215 ? -0.805 -0.034 16.520 1.00 96.69 215 TYR A N 1
ATOM 1712 C CA . TYR A 1 215 ? -1.517 -0.101 17.791 1.00 96.69 215 TYR A CA 1
ATOM 1713 C C . TYR A 1 215 ? -2.609 0.968 17.805 1.00 96.69 215 TYR A C 1
ATOM 1715 O O . TYR A 1 215 ? -2.301 2.160 17.746 1.00 96.69 215 TYR A O 1
ATOM 1723 N N . TYR A 1 216 ? -3.865 0.543 17.909 1.00 96.12 216 TYR A N 1
ATOM 1724 C CA . TYR A 1 216 ? -5.012 1.437 17.966 1.00 96.12 216 TYR A CA 1
ATOM 1725 C C . TYR A 1 216 ? -5.699 1.358 19.336 1.00 96.12 216 TYR A C 1
ATOM 1727 O O . TYR A 1 216 ? -6.211 0.291 19.685 1.00 96.12 216 TYR A O 1
ATOM 1735 N N . PRO A 1 217 ? -5.712 2.445 20.129 1.00 93.31 217 PRO A N 1
ATOM 1736 C CA . PRO A 1 217 ? -6.474 2.491 21.370 1.00 93.31 217 PRO A CA 1
ATOM 1737 C C . PRO A 1 217 ? -7.966 2.660 21.051 1.00 93.31 217 PRO A C 1
ATOM 1739 O O . PRO A 1 217 ? -8.356 3.665 20.461 1.00 93.31 217 PRO A O 1
ATOM 1742 N N . LEU A 1 218 ? -8.789 1.683 21.437 1.00 89.38 218 LEU A N 1
ATOM 1743 C CA . LEU A 1 218 ? -10.244 1.746 21.268 1.00 89.38 218 LEU A CA 1
ATOM 1744 C C . LEU A 1 218 ? -10.907 2.399 22.492 1.00 89.38 218 LEU A C 1
ATOM 1746 O O . LEU A 1 218 ? -11.834 3.192 22.353 1.00 89.38 218 LEU A O 1
ATOM 1750 N N . SER A 1 219 ? -10.398 2.104 23.689 1.00 87.38 219 SER A N 1
ATOM 1751 C CA . SER A 1 219 ? -10.759 2.762 24.948 1.00 87.38 219 SER A CA 1
ATOM 1752 C C . SER A 1 219 ? -9.550 2.821 25.891 1.00 87.38 219 SER A C 1
ATOM 1754 O O . SER A 1 219 ? -8.460 2.371 25.538 1.00 87.38 219 SER A O 1
ATOM 1756 N N . ASP A 1 220 ? -9.729 3.333 27.113 1.00 84.81 220 ASP A N 1
ATOM 1757 C CA . ASP A 1 220 ? -8.660 3.363 28.126 1.00 84.81 220 ASP A CA 1
ATOM 1758 C C . ASP A 1 220 ? -8.115 1.967 28.472 1.00 84.81 220 ASP A C 1
ATOM 1760 O O . ASP A 1 220 ? -6.957 1.825 28.870 1.00 84.81 220 ASP A O 1
ATOM 1764 N N . THR A 1 221 ? -8.941 0.929 28.318 1.00 86.25 221 THR A N 1
ATOM 1765 C CA . THR A 1 221 ? -8.596 -0.454 28.671 1.00 86.25 221 THR A CA 1
ATOM 1766 C C . THR A 1 221 ? -8.529 -1.395 27.478 1.00 86.25 221 THR A C 1
ATOM 1768 O O . THR A 1 221 ? -7.975 -2.478 27.635 1.00 86.25 221 THR A O 1
ATOM 1771 N N . SER A 1 222 ? -9.084 -1.009 26.323 1.00 91.88 222 SER A N 1
ATOM 1772 C CA . SER A 1 222 ? -9.151 -1.869 25.138 1.00 91.88 222 SER A CA 1
ATOM 1773 C C . SER A 1 222 ? -8.372 -1.307 23.956 1.00 91.88 222 SER A C 1
ATOM 1775 O O . SER A 1 222 ? -8.341 -0.097 23.710 1.00 91.88 222 SER A O 1
ATOM 1777 N N . PHE A 1 223 ? -7.725 -2.190 23.206 1.00 94.06 223 PHE A N 1
ATOM 1778 C CA . PHE A 1 223 ? -6.950 -1.836 22.030 1.00 94.06 223 PHE A CA 1
ATOM 1779 C C . PHE A 1 223 ? -6.981 -2.941 20.980 1.00 94.06 223 PHE A C 1
ATOM 1781 O O . PHE A 1 223 ? -7.175 -4.121 21.263 1.00 94.06 223 PHE A O 1
ATOM 1788 N N . ILE A 1 224 ? -6.702 -2.544 19.744 1.00 95.75 224 ILE A N 1
ATOM 1789 C CA . ILE A 1 224 ? -6.552 -3.460 18.621 1.00 95.75 224 ILE A CA 1
ATOM 1790 C C . ILE A 1 224 ? -5.145 -3.311 18.056 1.00 95.75 224 ILE A C 1
ATOM 1792 O O . ILE A 1 224 ? -4.691 -2.213 17.725 1.00 95.75 224 ILE A O 1
ATOM 1796 N N . LEU A 1 225 ? -4.449 -4.435 17.916 1.00 96.25 225 LEU A N 1
ATOM 1797 C CA . LEU A 1 225 ? -3.173 -4.515 17.223 1.00 96.25 225 LEU A CA 1
ATOM 1798 C C . LEU A 1 225 ? -3.396 -5.094 15.826 1.00 96.25 225 LEU A C 1
ATOM 1800 O O . LEU A 1 225 ? -3.801 -6.244 15.675 1.00 96.25 225 LEU A O 1
ATOM 1804 N N . THR A 1 226 ? -3.092 -4.311 14.794 1.00 96.44 226 THR A N 1
ATOM 1805 C CA . THR A 1 226 ? -3.123 -4.772 13.399 1.00 96.44 226 THR A CA 1
ATOM 1806 C C . THR A 1 226 ? -1.701 -4.976 12.898 1.00 96.44 226 THR A C 1
ATOM 1808 O O . THR A 1 226 ? -0.891 -4.050 12.945 1.00 96.44 226 THR A O 1
ATOM 1811 N N . ALA A 1 227 ? -1.387 -6.172 12.406 1.00 95.56 227 ALA A N 1
ATOM 1812 C CA . ALA A 1 227 ? -0.084 -6.514 11.854 1.00 95.56 227 ALA A CA 1
ATOM 1813 C C . ALA A 1 227 ? -0.211 -7.009 10.408 1.00 95.56 227 ALA A C 1
ATOM 1815 O O . ALA A 1 227 ? -0.945 -7.950 10.117 1.00 95.56 227 ALA A O 1
ATOM 1816 N N . LEU A 1 228 ? 0.551 -6.395 9.505 1.00 94.88 228 LEU A N 1
ATOM 1817 C CA . LEU A 1 228 ? 0.723 -6.833 8.124 1.00 94.88 228 LEU A CA 1
ATOM 1818 C C . LEU A 1 228 ? 2.116 -7.431 7.955 1.00 94.88 228 LEU A C 1
ATOM 1820 O O . LEU A 1 228 ? 3.098 -6.863 8.437 1.00 94.88 228 LEU A O 1
ATOM 1824 N N . SER A 1 229 ? 2.220 -8.564 7.262 1.00 93.62 229 SER A N 1
ATOM 1825 C CA . SER A 1 229 ? 3.508 -9.210 6.975 1.00 93.62 229 SER A CA 1
ATOM 1826 C C . SER A 1 229 ? 3.626 -9.590 5.498 1.00 93.62 229 SER A C 1
ATOM 1828 O O . SER A 1 229 ? 2.705 -10.166 4.935 1.00 93.62 229 SER A O 1
ATOM 1830 N N . SER A 1 230 ? 4.761 -9.305 4.855 1.00 91.75 230 SER A N 1
ATOM 1831 C CA . SER A 1 230 ? 5.021 -9.676 3.455 1.00 91.75 230 SER A CA 1
ATOM 1832 C C . SER A 1 230 ? 6.416 -10.271 3.280 1.00 91.75 230 SER A C 1
ATOM 1834 O O . SER A 1 230 ? 7.390 -9.777 3.844 1.00 91.75 230 SER A O 1
ATOM 1836 N N . TYR A 1 231 ? 6.540 -11.329 2.476 1.00 86.62 231 TYR A N 1
ATOM 1837 C CA . TYR A 1 231 ? 7.839 -11.921 2.124 1.00 86.62 231 TYR A CA 1
ATOM 1838 C C . TYR A 1 231 ? 8.530 -11.197 0.963 1.00 86.62 231 TYR A C 1
ATOM 1840 O O . TYR A 1 231 ? 9.763 -11.215 0.883 1.00 86.62 231 TYR A O 1
ATOM 1848 N N . ALA A 1 232 ? 7.747 -10.578 0.078 1.00 82.44 232 ALA A N 1
ATOM 1849 C CA . ALA A 1 232 ? 8.221 -10.000 -1.175 1.00 82.44 232 ALA A CA 1
ATOM 1850 C C . ALA A 1 232 ? 8.300 -8.470 -1.111 1.00 82.44 232 ALA A C 1
ATOM 1852 O O . ALA A 1 232 ? 9.302 -7.888 -1.520 1.00 82.44 232 ALA A O 1
ATOM 1853 N N . THR A 1 233 ? 7.282 -7.822 -0.545 1.00 83.50 233 THR A N 1
ATOM 1854 C CA . THR A 1 233 ? 7.109 -6.370 -0.650 1.00 83.50 233 THR A CA 1
ATOM 1855 C C . THR A 1 233 ? 7.603 -5.665 0.604 1.00 83.50 233 THR A C 1
ATOM 1857 O O . THR A 1 233 ? 7.289 -6.082 1.719 1.00 83.50 233 THR A O 1
ATOM 1860 N N . GLN A 1 234 ? 8.394 -4.607 0.429 1.00 88.38 234 GLN A N 1
ATOM 1861 C CA . GLN A 1 234 ? 8.785 -3.704 1.513 1.00 88.38 234 GLN A CA 1
ATOM 1862 C C . GLN A 1 234 ? 7.696 -2.655 1.733 1.00 88.38 234 GLN A C 1
ATOM 1864 O O . GLN A 1 234 ? 7.132 -2.146 0.766 1.00 88.38 234 GLN A O 1
ATOM 1869 N N . PHE A 1 235 ? 7.436 -2.313 2.992 1.00 89.38 235 PHE A N 1
ATOM 1870 C CA . PHE A 1 235 ? 6.515 -1.235 3.338 1.00 89.38 235 PHE A CA 1
ATOM 1871 C C . PHE A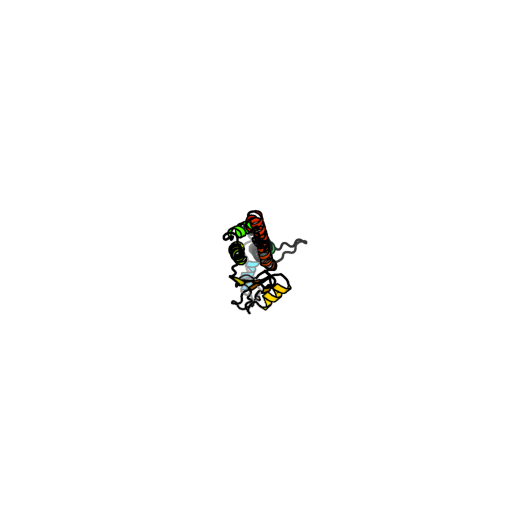 1 235 ? 7.241 0.108 3.274 1.00 89.38 235 PHE A C 1
ATOM 1873 O O . PHE A 1 235 ? 8.317 0.261 3.860 1.00 89.38 235 PHE A O 1
ATOM 1880 N N . ASP A 1 236 ? 6.671 1.077 2.570 1.00 85.56 236 ASP A N 1
ATOM 1881 C CA . ASP A 1 236 ? 7.254 2.406 2.413 1.00 85.56 236 ASP A CA 1
ATOM 1882 C C . ASP A 1 236 ? 6.661 3.436 3.391 1.00 85.56 236 ASP A C 1
ATOM 1884 O O . ASP A 1 236 ? 5.827 3.141 4.250 1.00 85.56 236 ASP A O 1
ATOM 1888 N N . ALA A 1 237 ? 7.130 4.681 3.285 1.00 83.50 237 ALA A N 1
ATOM 1889 C CA . ALA A 1 237 ? 6.656 5.773 4.130 1.00 83.50 237 ALA A CA 1
ATOM 1890 C C . ALA A 1 237 ? 5.167 6.097 3.918 1.00 83.50 237 ALA A C 1
ATOM 1892 O O . ALA A 1 237 ? 4.534 6.611 4.836 1.00 83.50 237 ALA A O 1
ATOM 1893 N N . PHE A 1 238 ? 4.608 5.795 2.743 1.00 82.19 238 PHE A N 1
ATOM 1894 C CA . PHE A 1 238 ? 3.193 6.013 2.462 1.00 82.19 238 PHE A CA 1
ATOM 1895 C C . PHE A 1 238 ? 2.336 4.971 3.185 1.00 82.19 238 PHE A C 1
ATOM 1897 O O . PHE A 1 238 ? 1.351 5.320 3.836 1.00 82.19 238 PHE A O 1
ATOM 1904 N N . ASP A 1 239 ? 2.758 3.703 3.144 1.00 86.75 239 ASP A N 1
ATOM 1905 C CA . ASP A 1 239 ? 2.065 2.586 3.800 1.00 86.75 239 ASP A CA 1
ATOM 1906 C C . ASP A 1 239 ? 1.897 2.829 5.307 1.00 86.75 239 ASP A C 1
ATOM 1908 O O . ASP A 1 239 ? 0.870 2.478 5.892 1.00 86.75 239 ASP A O 1
ATOM 1912 N N . LYS A 1 240 ? 2.857 3.539 5.919 1.00 88.56 240 LYS A N 1
ATOM 1913 C CA . LYS A 1 240 ? 2.831 3.950 7.331 1.00 88.56 240 LYS A CA 1
ATOM 1914 C C . LYS A 1 240 ? 1.519 4.624 7.751 1.00 88.56 240 LYS A C 1
ATOM 1916 O O . LYS A 1 240 ? 1.105 4.475 8.904 1.00 88.56 240 LYS A O 1
ATOM 1921 N N . HIS A 1 241 ? 0.882 5.355 6.837 1.00 89.25 241 HIS A N 1
ATOM 1922 C CA . HIS A 1 241 ? -0.318 6.148 7.095 1.00 89.25 241 HIS A CA 1
ATOM 1923 C C . HIS A 1 241 ? -1.630 5.410 6.811 1.00 89.25 241 HIS A C 1
ATOM 1925 O O . HIS A 1 241 ? -2.678 5.869 7.260 1.00 89.25 241 HIS A O 1
ATOM 1931 N N . VAL A 1 242 ? -1.593 4.261 6.132 1.00 89.94 242 VAL A N 1
ATOM 1932 C CA . VAL A 1 242 ? -2.804 3.533 5.722 1.00 89.94 242 VAL A CA 1
ATOM 1933 C C . VAL A 1 242 ? -3.562 2.973 6.926 1.00 89.94 242 VAL A C 1
ATOM 1935 O O . VAL A 1 242 ? -4.754 3.230 7.060 1.00 89.94 242 VAL A O 1
ATOM 1938 N N . LEU A 1 243 ? -2.885 2.257 7.834 1.00 93.00 243 LEU A N 1
ATOM 1939 C CA . LEU A 1 243 ? -3.545 1.681 9.016 1.00 93.00 243 LEU A CA 1
ATOM 1940 C C . LEU A 1 243 ? -4.092 2.753 9.981 1.00 93.00 243 LEU A C 1
ATOM 1942 O O . LEU A 1 243 ? -5.257 2.644 10.355 1.00 93.00 243 LEU A O 1
ATOM 1946 N N . PRO A 1 244 ? -3.346 3.818 10.344 1.00 92.94 244 PRO A N 1
ATOM 1947 C CA . PRO A 1 244 ? -3.887 4.886 11.178 1.00 92.94 244 PRO A CA 1
ATOM 1948 C C . PRO A 1 244 ? -5.099 5.563 10.541 1.00 92.94 244 PRO A C 1
ATOM 1950 O O . PRO A 1 244 ? -6.081 5.843 11.223 1.00 92.94 244 PRO A O 1
ATOM 1953 N N . LEU A 1 245 ? -5.051 5.818 9.229 1.00 92.25 245 LEU A N 1
ATOM 1954 C CA . LEU A 1 245 ? -6.173 6.406 8.504 1.00 92.25 245 LEU A CA 1
ATOM 1955 C C . LEU A 1 245 ? -7.399 5.492 8.556 1.00 92.25 245 LEU A C 1
ATOM 1957 O O . LEU A 1 245 ? -8.478 5.955 8.915 1.00 92.25 245 LEU A O 1
ATOM 1961 N N . LEU A 1 246 ? -7.218 4.208 8.245 1.00 93.62 246 LEU A N 1
ATOM 1962 C CA . LEU A 1 246 ? -8.279 3.208 8.251 1.00 93.62 246 LEU A CA 1
ATOM 1963 C C . LEU A 1 246 ? -8.990 3.143 9.605 1.00 93.62 246 LEU A C 1
ATOM 1965 O O . LEU A 1 246 ? -10.209 3.267 9.665 1.00 93.62 246 LEU A O 1
ATOM 1969 N N . HIS A 1 247 ? -8.234 2.981 10.692 1.00 94.19 247 HIS A N 1
ATOM 1970 C CA . HIS A 1 247 ? -8.806 2.877 12.036 1.00 94.19 247 HIS A CA 1
ATOM 1971 C C . HIS A 1 247 ? -9.579 4.145 12.429 1.00 94.19 247 HIS A C 1
ATOM 1973 O O . HIS A 1 247 ? -10.689 4.059 12.954 1.00 94.19 247 HIS A O 1
ATOM 1979 N N . ASN A 1 248 ? -9.049 5.325 12.093 1.00 92.69 248 ASN A N 1
ATOM 1980 C CA . ASN A 1 248 ? -9.728 6.598 12.342 1.00 92.69 248 ASN A CA 1
ATOM 1981 C C . ASN A 1 248 ? -11.013 6.764 11.518 1.00 92.69 248 ASN A C 1
ATOM 1983 O O . ASN A 1 248 ? -11.999 7.292 12.027 1.00 92.69 248 ASN A O 1
ATOM 1987 N N . VAL A 1 249 ? -11.012 6.336 10.253 1.00 92.06 249 VAL A N 1
ATOM 1988 C CA . VAL A 1 249 ? -12.214 6.336 9.406 1.00 92.06 249 VAL A CA 1
ATOM 1989 C C . VAL A 1 249 ? -13.278 5.428 10.009 1.00 92.06 249 VAL A C 1
ATOM 1991 O O . VAL A 1 249 ? -14.423 5.849 10.133 1.00 92.06 249 VAL A O 1
ATOM 1994 N N . ILE A 1 250 ? -12.911 4.205 10.404 1.00 93.38 250 ILE A N 1
ATOM 1995 C CA . ILE A 1 250 ? -13.855 3.245 10.988 1.00 93.38 250 ILE A CA 1
ATOM 1996 C C . ILE A 1 250 ? -14.488 3.834 12.244 1.00 93.38 250 ILE A C 1
ATOM 1998 O O . ILE A 1 250 ? -15.710 3.852 12.351 1.00 93.38 250 ILE A O 1
ATOM 2002 N N . SER A 1 251 ? -13.672 4.365 13.156 1.00 92.94 251 SER A N 1
ATOM 2003 C CA . SER A 1 251 ? -14.158 4.984 14.391 1.00 92.94 251 SER A CA 1
ATOM 2004 C C . SER A 1 251 ? -15.149 6.117 14.113 1.00 92.94 251 SER A C 1
ATOM 2006 O O . SER A 1 251 ? -16.260 6.092 14.637 1.00 92.94 251 SER A O 1
ATOM 2008 N N . LYS A 1 252 ? -14.812 7.040 13.202 1.00 92.06 252 LYS A N 1
ATOM 2009 C CA . LYS A 1 252 ? -15.710 8.140 12.811 1.00 92.06 252 LYS A CA 1
ATOM 2010 C C . LYS A 1 252 ? -17.000 7.658 12.154 1.00 92.06 252 LYS A C 1
ATOM 2012 O O . LYS A 1 252 ? -18.063 8.231 12.393 1.00 92.06 252 LYS A O 1
ATOM 2017 N N . ASN A 1 253 ? -16.917 6.641 11.300 1.00 91.75 253 ASN A N 1
ATOM 2018 C CA . ASN A 1 253 ? -18.083 6.097 10.611 1.00 91.75 253 ASN A CA 1
ATOM 2019 C C . ASN A 1 253 ? -19.025 5.403 11.597 1.00 91.75 253 ASN A C 1
ATOM 2021 O O . ASN A 1 253 ? -20.230 5.623 11.521 1.00 91.75 253 ASN A O 1
ATOM 2025 N N . ILE A 1 254 ? -18.486 4.609 12.527 1.00 91.50 254 ILE A N 1
ATOM 2026 C CA . ILE A 1 254 ? -19.271 3.949 13.577 1.00 91.50 254 ILE A CA 1
ATOM 2027 C C . ILE A 1 254 ? -19.958 4.997 14.451 1.00 91.50 254 ILE A C 1
ATOM 2029 O O . ILE A 1 254 ? -21.177 4.951 14.568 1.00 91.50 254 ILE A O 1
ATOM 2033 N N . GLU A 1 255 ? -19.224 5.995 14.952 1.00 90.69 255 GLU A N 1
ATOM 2034 C CA . GLU A 1 255 ? -19.794 7.095 15.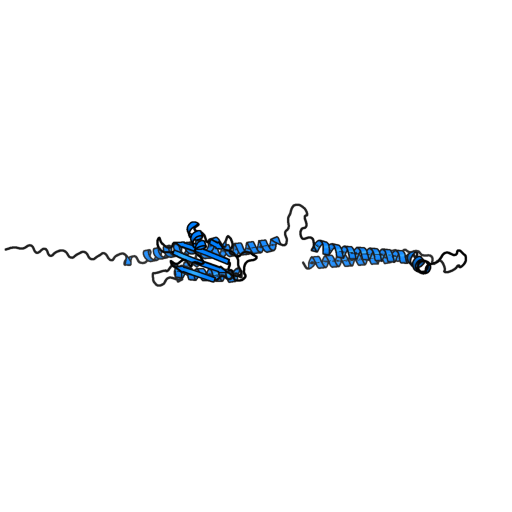745 1.00 90.69 255 GLU A CA 1
ATOM 2035 C C . GLU A 1 255 ? -20.921 7.816 14.981 1.00 90.69 255 GLU A C 1
ATOM 2037 O O . GLU A 1 255 ? -22.006 8.054 15.511 1.00 90.69 255 GLU A O 1
ATOM 2042 N N . SER A 1 256 ? -20.706 8.104 13.694 1.00 89.75 256 SER A N 1
ATOM 2043 C CA . SER A 1 256 ? -21.713 8.753 12.844 1.00 89.75 256 SER A CA 1
ATOM 2044 C C . SER A 1 256 ? -22.973 7.899 12.665 1.00 89.75 256 SER A C 1
ATOM 2046 O O . SER A 1 256 ? -24.085 8.431 12.656 1.00 89.75 256 SER A O 1
ATOM 2048 N N . ILE A 1 257 ? -22.821 6.580 12.513 1.00 87.50 257 ILE A N 1
ATOM 2049 C CA . ILE A 1 257 ? -23.954 5.660 12.361 1.00 87.50 257 ILE A CA 1
ATOM 2050 C C . ILE A 1 257 ? -24.691 5.494 13.692 1.00 87.50 257 ILE A C 1
ATOM 2052 O O . ILE A 1 257 ? -25.918 5.554 13.701 1.00 87.50 257 ILE A O 1
ATOM 2056 N N . GLU A 1 258 ? -23.981 5.359 14.810 1.00 87.19 258 GLU A N 1
ATOM 2057 C CA . GLU A 1 258 ? -24.579 5.293 16.147 1.00 87.19 258 GLU A CA 1
ATOM 2058 C C . GLU A 1 258 ? -25.428 6.536 16.435 1.00 87.19 258 GLU A C 1
ATOM 2060 O O . GLU A 1 258 ? -26.591 6.417 16.827 1.00 87.19 258 GLU A O 1
ATOM 2065 N N . LEU A 1 259 ? -24.907 7.732 16.138 1.00 87.25 259 LEU A N 1
ATOM 2066 C CA . LEU A 1 259 ? -25.655 8.986 16.264 1.00 87.25 259 LEU A CA 1
ATOM 2067 C C . LEU A 1 259 ? -26.912 9.007 15.380 1.00 87.25 259 LEU A C 1
ATOM 2069 O O . LEU A 1 259 ? -27.976 9.447 15.822 1.00 87.25 259 LEU A O 1
ATOM 2073 N N . MET A 1 260 ? -26.821 8.507 14.146 1.00 85.88 260 MET A N 1
ATOM 2074 C CA . MET A 1 260 ? -27.963 8.414 13.231 1.00 85.88 260 MET A CA 1
ATOM 2075 C C . MET A 1 260 ? -29.030 7.429 13.738 1.00 85.88 260 MET A C 1
ATOM 2077 O O . MET A 1 260 ? -30.226 7.719 13.656 1.00 85.88 260 MET A O 1
ATOM 2081 N N . VAL A 1 261 ? -28.620 6.286 14.294 1.00 84.88 261 VAL A N 1
ATOM 2082 C CA . VAL A 1 261 ? -29.528 5.295 14.894 1.00 84.88 261 VAL A CA 1
ATOM 2083 C C . VAL A 1 261 ? -30.234 5.884 16.119 1.00 84.88 261 VAL A C 1
ATOM 2085 O O . VAL A 1 261 ? -31.452 5.759 16.241 1.00 84.88 261 VAL A O 1
ATOM 2088 N N . VAL A 1 262 ? -29.508 6.596 16.987 1.00 84.81 262 VAL A N 1
ATOM 2089 C CA . VAL A 1 262 ? -30.086 7.277 18.159 1.00 84.81 262 VAL A CA 1
ATOM 2090 C C . VAL A 1 262 ? -31.098 8.349 17.741 1.00 84.81 262 VAL A C 1
ATOM 2092 O O . VAL A 1 262 ? -32.183 8.428 18.315 1.00 84.81 262 VAL A O 1
ATOM 2095 N N . ALA A 1 263 ? -30.787 9.146 16.714 1.00 82.25 263 ALA A N 1
ATOM 2096 C CA . ALA A 1 263 ? -31.681 10.194 16.220 1.00 82.25 263 ALA A CA 1
ATOM 2097 C C . ALA A 1 263 ? -32.970 9.647 15.579 1.00 82.25 263 ALA A C 1
ATOM 2099 O O . ALA A 1 263 ? -34.013 10.299 15.631 1.00 82.25 263 ALA A O 1
ATOM 2100 N N . THR A 1 264 ? -32.910 8.459 14.972 1.00 81.50 264 THR A N 1
ATOM 2101 C CA . THR A 1 264 ? -34.044 7.843 14.262 1.00 81.50 264 THR A CA 1
ATOM 2102 C C . THR A 1 264 ? -34.907 6.935 15.145 1.00 81.50 264 THR A C 1
ATOM 2104 O O . THR A 1 264 ? -36.064 6.706 14.802 1.00 81.50 264 THR A O 1
ATOM 2107 N N . ASN A 1 265 ? -34.407 6.488 16.306 1.00 68.94 265 ASN A N 1
ATOM 2108 C CA . ASN A 1 265 ? -35.144 5.683 17.294 1.00 68.94 265 ASN A CA 1
ATOM 2109 C C . ASN A 1 265 ? -35.177 6.328 18.703 1.00 68.94 265 ASN A C 1
ATOM 2111 O O . ASN A 1 265 ? -34.630 5.772 19.659 1.00 68.94 265 ASN A O 1
ATOM 2115 N N . PRO A 1 266 ? -35.879 7.462 18.897 1.00 60.97 266 PRO A N 1
ATOM 2116 C CA . PRO A 1 266 ? -35.947 8.146 20.196 1.00 60.97 266 PRO A CA 1
ATOM 2117 C C . PRO A 1 266 ? -36.710 7.375 21.297 1.00 60.97 266 PRO A C 1
ATOM 2119 O O . PRO A 1 266 ? -36.629 7.743 22.468 1.00 60.97 266 PRO A O 1
ATOM 2122 N N . GLN A 1 267 ? -37.448 6.306 20.962 1.00 53.41 267 GLN A N 1
ATOM 2123 C CA . GLN A 1 267 ? -38.304 5.575 21.912 1.00 53.41 267 GLN A CA 1
ATOM 2124 C C . GLN A 1 267 ? -37.562 4.650 22.893 1.00 53.41 267 GLN A C 1
ATOM 2126 O O . GLN A 1 267 ? -38.140 4.290 23.914 1.00 53.41 267 GLN A O 1
ATOM 2131 N N . ASN A 1 268 ? -36.293 4.300 22.658 1.00 50.72 268 ASN A N 1
ATOM 2132 C CA . ASN A 1 268 ? -35.532 3.461 23.602 1.00 50.72 268 ASN A CA 1
ATOM 2133 C C . ASN A 1 268 ? -34.961 4.236 24.807 1.00 50.72 268 ASN A C 1
ATOM 2135 O O . ASN A 1 268 ? -34.470 3.623 25.751 1.00 50.72 268 ASN A O 1
ATOM 2139 N N . SER A 1 269 ? -35.052 5.568 24.806 1.00 50.44 269 SER A N 1
ATOM 2140 C CA . SER A 1 269 ? -34.471 6.438 25.843 1.00 50.44 269 SER A CA 1
ATOM 2141 C C . SER A 1 269 ? -35.481 6.884 26.911 1.00 50.44 269 SER A C 1
ATOM 2143 O O . SER A 1 269 ? -35.121 7.617 27.830 1.00 50.44 269 SER A O 1
ATOM 2145 N N . GLN A 1 270 ? -36.753 6.483 26.796 1.00 41.31 270 GLN A N 1
ATOM 2146 C CA . GLN A 1 270 ? -37.852 6.918 27.667 1.00 41.31 270 GLN A CA 1
ATOM 2147 C C . GLN A 1 270 ? -38.631 5.726 28.239 1.00 41.31 270 GLN A C 1
ATOM 2149 O O . GLN A 1 270 ? -39.825 5.585 28.012 1.00 41.31 270 GLN A O 1
ATOM 2154 N N . ASN A 1 271 ? -37.975 4.896 29.049 1.00 41.09 271 ASN A N 1
ATOM 2155 C CA . ASN A 1 271 ? -38.678 4.214 30.137 1.00 41.09 271 ASN A CA 1
ATOM 2156 C C . ASN A 1 271 ? -38.287 4.918 31.443 1.00 41.09 271 ASN A C 1
ATOM 2158 O O . ASN A 1 271 ? -37.226 4.615 31.994 1.00 41.09 271 ASN A O 1
ATOM 2162 N N . PRO A 1 272 ? -39.073 5.894 31.936 1.00 47.88 272 PRO A N 1
ATOM 2163 C CA . PRO A 1 272 ? -38.856 6.408 33.279 1.00 47.88 272 PRO A CA 1
ATOM 2164 C C . PRO A 1 272 ? -39.038 5.264 34.294 1.00 47.88 272 PRO A C 1
ATOM 2166 O O . PRO A 1 272 ? -39.907 4.409 34.098 1.00 47.88 272 PRO A O 1
ATOM 2169 N N . PRO A 1 273 ? -38.247 5.217 35.381 1.00 49.59 273 PRO A N 1
ATOM 2170 C CA . PRO A 1 273 ? -38.521 4.299 36.476 1.00 49.59 273 PRO A CA 1
ATOM 2171 C C . PRO A 1 273 ? -39.933 4.582 36.993 1.00 49.59 273 PRO A C 1
ATOM 2173 O O . PRO A 1 273 ? -40.274 5.737 37.258 1.00 49.59 273 PRO A O 1
ATOM 2176 N N . ASN A 1 274 ? -40.756 3.534 37.103 1.00 55.97 274 ASN A N 1
ATOM 2177 C CA . ASN A 1 274 ? -42.072 3.630 37.731 1.00 55.97 274 ASN A CA 1
ATOM 2178 C C . ASN A 1 274 ? -41.931 4.398 39.056 1.00 55.97 274 ASN A C 1
ATOM 2180 O O . ASN A 1 274 ? -41.089 4.014 39.877 1.00 55.97 274 ASN A O 1
ATOM 2184 N N . PRO A 1 275 ? -42.707 5.472 39.283 1.00 57.09 275 PRO A N 1
ATOM 2185 C CA . PRO A 1 275 ? -42.670 6.156 40.561 1.00 57.09 275 PRO A CA 1
ATOM 2186 C C . PRO A 1 275 ? -43.066 5.168 41.669 1.00 57.09 275 PRO A C 1
ATOM 2188 O O . PRO A 1 275 ? -43.948 4.329 41.457 1.00 57.09 275 PRO A O 1
ATOM 2191 N N . PRO A 1 276 ? -42.420 5.229 42.846 1.00 59.84 276 PRO A N 1
ATOM 2192 C CA . PRO A 1 276 ? -42.807 4.397 43.972 1.00 59.84 276 PRO A CA 1
ATOM 2193 C C . PRO A 1 276 ? -44.259 4.710 44.344 1.00 59.84 276 PRO A C 1
ATOM 2195 O O . PRO A 1 276 ? -44.634 5.878 44.470 1.00 59.84 276 PRO A O 1
ATOM 2198 N N . ASN A 1 277 ? -45.073 3.660 44.491 1.00 60.88 277 ASN A N 1
ATOM 2199 C CA . ASN A 1 277 ? -46.461 3.778 44.932 1.00 60.88 277 ASN A CA 1
ATOM 2200 C C . ASN A 1 277 ? -46.537 4.640 46.206 1.00 60.88 277 ASN A C 1
ATOM 2202 O O . ASN A 1 277 ? -45.731 4.436 47.122 1.00 60.88 277 ASN A O 1
ATOM 2206 N N . PRO A 1 278 ? -47.486 5.589 46.287 1.00 58.75 278 PRO A N 1
ATOM 2207 C CA . PRO A 1 278 ? -47.636 6.418 47.470 1.00 58.75 278 PRO A CA 1
ATOM 2208 C C . PRO A 1 278 ? -48.025 5.547 48.676 1.00 58.75 278 PRO A C 1
ATOM 2210 O O . PRO A 1 278 ? -48.791 4.593 48.519 1.00 58.75 278 PRO A O 1
ATOM 2213 N N . PRO A 1 279 ? -47.514 5.852 49.881 1.00 56.81 279 PRO A N 1
ATOM 2214 C CA . PRO A 1 279 ? -47.908 5.144 51.086 1.00 56.81 279 PRO A CA 1
ATOM 2215 C C . PRO A 1 279 ? -49.389 5.411 51.368 1.00 56.81 279 PRO A C 1
ATOM 2217 O O . PRO A 1 279 ? -49.827 6.563 51.364 1.00 56.81 279 PRO A O 1
ATOM 2220 N N . ASP A 1 280 ? -50.141 4.338 51.618 1.00 56.62 280 ASP A N 1
ATOM 2221 C CA . ASP A 1 280 ? -51.540 4.378 52.038 1.00 56.62 280 ASP A CA 1
ATOM 2222 C C . ASP A 1 280 ? -51.704 5.282 53.267 1.00 56.62 280 ASP A C 1
ATOM 2224 O O . ASP A 1 280 ? -51.476 4.896 54.415 1.00 56.62 280 ASP A O 1
ATOM 2228 N N . ALA A 1 281 ? -52.137 6.515 53.021 1.00 55.94 281 ALA A N 1
ATOM 2229 C CA . ALA A 1 281 ? -52.615 7.423 54.041 1.00 55.94 281 ALA A CA 1
ATOM 2230 C C . ALA A 1 281 ? -54.019 6.982 54.481 1.00 55.94 281 ALA A C 1
ATOM 2232 O O . ALA A 1 281 ? -55.031 7.533 54.053 1.00 55.94 281 ALA A O 1
ATOM 2233 N N . ARG A 1 282 ? -54.091 5.996 55.379 1.00 54.44 282 ARG A N 1
ATOM 2234 C CA . ARG A 1 282 ? -55.230 5.861 56.297 1.00 54.44 282 ARG A CA 1
ATOM 2235 C C . ARG A 1 282 ? -54.818 6.348 57.678 1.00 54.44 282 ARG A C 1
ATOM 2237 O O . ARG A 1 282 ? -54.345 5.592 58.520 1.00 54.44 282 ARG A O 1
ATOM 2244 N N . GLY A 1 283 ? -55.014 7.652 57.871 1.00 43.81 283 GLY A N 1
ATOM 2245 C CA . GLY A 1 283 ? -55.149 8.260 59.188 1.00 43.81 283 GLY A CA 1
ATOM 2246 C C . GLY A 1 283 ? -56.290 7.596 59.962 1.00 43.81 283 GLY A C 1
ATOM 2247 O O . GLY A 1 283 ? -57.321 7.243 59.389 1.00 43.81 283 GLY A O 1
ATOM 2248 N N . GLY A 1 284 ? -56.052 7.376 61.252 1.00 46.41 284 GLY A N 1
ATOM 2249 C CA . GLY A 1 284 ? -56.933 6.627 62.137 1.00 46.41 284 GLY A CA 1
ATOM 2250 C C . GLY A 1 284 ? -58.199 7.355 62.576 1.00 46.41 284 GLY A C 1
ATOM 2251 O O . GLY A 1 284 ? -58.477 8.479 62.171 1.00 46.41 284 GLY A O 1
ATOM 2252 N N . THR A 1 285 ? -58.949 6.708 63.465 1.00 44.62 285 THR A N 1
ATOM 2253 C CA . THR A 1 285 ? -59.461 7.295 64.715 1.00 44.62 285 THR A CA 1
ATOM 2254 C C . THR A 1 285 ? -60.235 6.253 65.529 1.00 44.62 285 THR A C 1
ATOM 2256 O O . THR A 1 285 ? -61.058 5.532 64.973 1.00 44.62 285 THR A O 1
ATOM 2259 N N . ARG A 1 286 ? -60.003 6.327 66.849 1.00 42.00 286 ARG A N 1
ATOM 2260 C CA . ARG A 1 286 ? -60.711 5.732 68.000 1.00 42.00 286 ARG A CA 1
ATOM 2261 C C . ARG A 1 286 ? -60.468 4.264 68.328 1.00 42.00 286 ARG A C 1
ATOM 2263 O O . ARG A 1 286 ? -60.919 3.384 67.574 1.00 42.00 286 ARG A O 1
#